Protein AF-0000000069067520 (afdb_homodimer)

pLDDT: mean 72.58, std 22.48, range [17.97, 94.62]

Sequence (258 aa):
MNKHIWCEISVLALIAFLATTSNGLCRKLEKLTELHISGYKAHIIHTNACIEVRKSIIEPNMLDLEVPGGERFRRTFTTDCCCEVTSKTLELVTLERFDNGPTKDVFYFRIDECGCILCSEVSISGSPNMNKHIWCEISVLALIAFLATTSNGLCRKLEKLTELHISGYKAHIIHTNACIEVRKSIIEPNMLDLEVPGGERFRRTFTTDCCCEVTSKTLELVTLERFDNGPTKDVFYFRIDECGCILCSEVSISGSPN

Organism: Magallana gigas (NCBI:txid29159)

Structure (mmCIF, N/CA/C/O backbone):
data_AF-0000000069067520-model_v1
#
loop_
_entity.id
_entity.type
_entity.pdbx_description
1 polymer 'Uncharacterized protein'
#
loop_
_atom_site.group_PDB
_atom_site.id
_atom_site.type_symbol
_atom_site.label_atom_id
_atom_site.label_alt_id
_atom_site.label_comp_id
_atom_site.label_asym_id
_atom_site.label_entity_id
_atom_site.label_seq_id
_atom_site.pdbx_PDB_ins_code
_atom_site.Cartn_x
_atom_site.Cartn_y
_atom_site.Cartn_z
_atom_site.occupancy
_atom_site.B_iso_or_equiv
_atom_site.auth_seq_id
_atom_site.auth_comp_id
_atom_site.auth_asym_id
_atom_site.auth_atom_id
_atom_site.pdbx_PDB_model_num
ATOM 1 N N . MET A 1 1 ? 21.766 -30.656 -31.781 1 32.84 1 MET A N 1
ATOM 2 C CA . MET A 1 1 ? 20.953 -29.438 -31.672 1 32.84 1 MET A CA 1
ATOM 3 C C . MET A 1 1 ? 19.844 -29.625 -30.641 1 32.84 1 MET A C 1
ATOM 5 O O . MET A 1 1 ? 18.922 -30.406 -30.859 1 32.84 1 MET A O 1
ATOM 9 N N . ASN A 1 2 ? 20.156 -29.562 -29.375 1 32.84 2 ASN A N 1
ATOM 10 C CA . ASN A 1 2 ? 19.25 -29.734 -28.234 1 32.84 2 ASN A CA 1
ATOM 11 C C . ASN A 1 2 ? 18.094 -28.75 -28.281 1 32.84 2 ASN A C 1
ATOM 13 O O . ASN A 1 2 ? 18.297 -27.531 -28.219 1 32.84 2 ASN A O 1
ATOM 17 N N . LYS A 1 3 ? 17 -29.062 -28.953 1 39.75 3 LYS A N 1
ATOM 18 C CA . LYS A 1 3 ? 15.789 -28.25 -28.984 1 39.75 3 LYS A CA 1
ATOM 19 C C . LYS A 1 3 ? 15.281 -27.969 -27.578 1 39.75 3 LYS A C 1
ATOM 21 O O . LYS A 1 3 ? 14.82 -28.891 -26.875 1 39.75 3 LYS A O 1
ATOM 26 N N . HIS A 1 4 ? 15.719 -26.984 -26.953 1 34 4 HIS A N 1
ATOM 27 C CA . HIS A 1 4 ? 15.062 -26.469 -25.75 1 34 4 HIS A CA 1
ATOM 28 C C . HIS A 1 4 ? 13.578 -26.234 -26 1 34 4 HIS A C 1
ATOM 30 O O . HIS A 1 4 ? 13.211 -25.359 -26.781 1 34 4 HIS A O 1
ATOM 36 N N . ILE A 1 5 ? 12.758 -27.234 -25.984 1 31.97 5 ILE A N 1
ATOM 37 C CA . ILE A 1 5 ? 11.312 -27.078 -26.062 1 31.97 5 ILE A CA 1
ATOM 38 C C . ILE A 1 5 ? 10.836 -26.172 -24.922 1 31.97 5 ILE A C 1
ATOM 40 O O . ILE A 1 5 ? 11.023 -26.484 -23.75 1 31.97 5 ILE A O 1
ATOM 44 N N . TRP A 1 6 ? 10.609 -24.906 -25.156 1 35.5 6 TRP A N 1
ATOM 45 C CA . TRP A 1 6 ? 9.984 -23.922 -24.281 1 35.5 6 TRP A CA 1
ATOM 46 C C . TRP A 1 6 ? 8.594 -24.391 -23.844 1 35.5 6 TRP A C 1
ATOM 48 O O . TRP A 1 6 ? 7.695 -24.547 -24.672 1 35.5 6 TRP A O 1
ATOM 58 N N . CYS A 1 7 ? 8.523 -25.312 -22.797 1 41.94 7 CYS A N 1
ATOM 59 C CA . CYS A 1 7 ? 7.254 -25.703 -22.188 1 41.94 7 CYS A CA 1
ATOM 60 C C . CYS A 1 7 ? 6.504 -24.484 -21.672 1 41.94 7 CYS A C 1
ATOM 62 O O . CYS A 1 7 ? 7.012 -23.75 -20.828 1 41.94 7 CYS A O 1
ATOM 64 N N . GLU A 1 8 ? 5.469 -24.078 -22.406 1 46.78 8 GLU A N 1
ATOM 65 C CA . GLU A 1 8 ? 4.582 -23 -21.984 1 46.78 8 GLU A CA 1
ATOM 66 C C . GLU A 1 8 ? 3.725 -23.438 -20.797 1 46.78 8 GLU A C 1
ATOM 68 O O . GLU A 1 8 ? 3.033 -24.453 -20.859 1 46.78 8 GLU A O 1
ATOM 73 N N . ILE A 1 9 ? 4.02 -23.156 -19.609 1 46.47 9 ILE A N 1
ATOM 74 C CA . ILE A 1 9 ? 3.229 -23.406 -18.422 1 46.47 9 ILE A CA 1
ATOM 75 C C . ILE A 1 9 ? 2.16 -22.328 -18.281 1 46.47 9 ILE A C 1
ATOM 77 O O . ILE A 1 9 ? 2.469 -21.125 -18.312 1 46.47 9 ILE A O 1
ATOM 81 N N . SER A 1 10 ? 0.875 -22.766 -18.484 1 47.62 10 SER A N 1
ATOM 82 C CA . SER A 1 10 ? -0.241 -21.859 -18.203 1 47.62 10 SER A CA 1
ATOM 83 C C . SER A 1 10 ? -0.853 -22.156 -16.828 1 47.62 10 SER A C 1
ATOM 85 O O . SER A 1 10 ? -1.011 -23.328 -16.453 1 47.62 10 SER A O 1
ATOM 87 N N . VAL A 1 11 ? -0.971 -21.297 -15.914 1 45.28 11 VAL A N 1
ATOM 88 C CA . VAL A 1 11 ? -1.55 -21.453 -14.578 1 45.28 11 VAL A CA 1
ATOM 89 C C . VAL A 1 11 ? -2.861 -20.672 -14.5 1 45.28 11 VAL A C 1
ATOM 91 O O . VAL A 1 11 ? -2.898 -19.484 -14.773 1 45.28 11 VAL A O 1
ATOM 94 N N . LEU A 1 12 ? -4.086 -21.469 -14.367 1 48.97 12 LEU A N 1
ATOM 95 C CA . LEU A 1 12 ? -5.375 -20.859 -14.062 1 48.97 12 LEU A CA 1
ATOM 96 C C . LEU A 1 12 ? -5.652 -20.906 -12.562 1 48.97 12 LEU A C 1
ATOM 98 O O . LEU A 1 12 ? -5.559 -21.953 -11.938 1 48.97 12 LEU A O 1
ATOM 102 N N . ALA A 1 13 ? -5.711 -19.797 -11.898 1 44.59 13 ALA A N 1
ATOM 103 C CA . ALA A 1 13 ? -5.941 -19.703 -10.461 1 44.59 13 ALA A CA 1
ATOM 104 C C . ALA A 1 13 ? -7.434 -19.625 -10.148 1 44.59 13 ALA A C 1
ATOM 106 O O . ALA A 1 13 ? -8.148 -18.797 -10.719 1 44.59 13 ALA A O 1
ATOM 107 N N . LEU A 1 14 ? -8.062 -20.688 -9.438 1 45.47 14 LEU A N 1
ATOM 108 C CA . LEU A 1 14 ? -9.367 -20.594 -8.812 1 45.47 14 LEU A CA 1
ATOM 109 C C . LEU A 1 14 ? -9.25 -20.094 -7.371 1 45.47 14 LEU A C 1
ATOM 111 O O . LEU A 1 14 ? -8.453 -20.625 -6.594 1 45.47 14 LEU A O 1
ATOM 115 N N . ILE A 1 15 ? -9.68 -18.969 -7.059 1 42.12 15 ILE A N 1
ATOM 116 C CA . ILE A 1 15 ? -9.586 -18.312 -5.766 1 42.12 15 ILE A CA 1
ATOM 117 C C . ILE A 1 15 ? -10.758 -18.75 -4.879 1 42.12 15 ILE A C 1
ATOM 119 O O . ILE A 1 15 ? -11.922 -18.547 -5.238 1 42.12 15 ILE A O 1
ATOM 123 N N . ALA A 1 16 ? -10.531 -19.734 -4.008 1 37.34 16 ALA A N 1
ATOM 124 C CA . ALA A 1 16 ? -11.469 -19.891 -2.898 1 37.34 16 ALA A CA 1
ATOM 125 C C . ALA A 1 16 ? -11.125 -18.938 -1.755 1 37.34 16 ALA A C 1
ATOM 127 O O . ALA A 1 16 ? -9.992 -18.922 -1.283 1 37.34 16 ALA A O 1
ATOM 128 N N . PHE A 1 17 ? -11.945 -17.953 -1.46 1 37.22 17 PHE A N 1
ATOM 129 C CA . PHE A 1 17 ? -11.805 -16.875 -0.484 1 37.22 1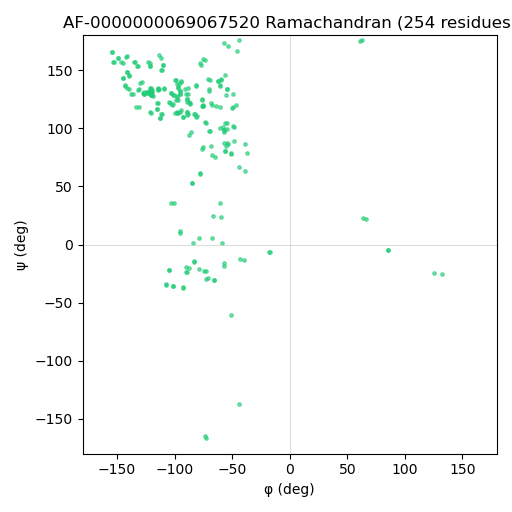7 PHE A CA 1
ATOM 130 C C . PHE A 1 17 ? -12.102 -17.391 0.923 1 37.22 17 PHE A C 1
ATOM 132 O O . PHE A 1 17 ? -13.266 -17.516 1.311 1 37.22 17 PHE A O 1
ATOM 139 N N . LEU A 1 18 ? -11.375 -18.375 1.548 1 35.28 18 LEU A N 1
ATOM 140 C CA . LEU A 1 18 ? -11.547 -18.391 2.996 1 35.28 18 LEU A CA 1
ATOM 141 C C . LEU A 1 18 ? -10.781 -17.25 3.652 1 35.28 18 LEU A C 1
ATOM 143 O O . LEU A 1 18 ? -9.547 -17.297 3.734 1 35.28 18 LEU A O 1
ATOM 147 N N . ALA A 1 19 ? -11.305 -16.219 3.693 1 36.81 19 ALA A N 1
ATOM 148 C CA . ALA A 1 19 ? -10.719 -15.008 4.258 1 36.81 19 ALA A CA 1
ATOM 149 C C . ALA A 1 19 ? -10.492 -15.156 5.762 1 36.81 19 ALA A C 1
ATOM 151 O O . ALA A 1 19 ? -11.453 -15.242 6.531 1 36.81 19 ALA A O 1
ATOM 152 N N . THR A 1 20 ? -9.453 -15.922 6.266 1 39.06 20 THR A N 1
ATOM 153 C CA . THR A 1 20 ? -9.102 -15.75 7.672 1 39.06 20 THR A CA 1
ATOM 154 C C . THR A 1 20 ? -8.773 -14.297 7.98 1 39.06 20 THR A C 1
ATOM 156 O O . THR A 1 20 ? -8.359 -13.547 7.09 1 39.06 20 THR A O 1
ATOM 159 N N . THR A 1 21 ? -9.133 -13.836 9.242 1 38.78 21 THR A N 1
ATOM 160 C CA . THR A 1 21 ? -9.25 -12.523 9.867 1 38.78 21 THR A CA 1
ATOM 161 C C . THR A 1 21 ? -7.875 -11.867 10.016 1 38.78 21 THR A C 1
ATOM 163 O O . THR A 1 21 ? -7.652 -11.078 10.93 1 38.78 21 THR A O 1
ATOM 166 N N . SER A 1 22 ? -6.703 -12.43 9.5 1 44.97 22 SER A N 1
ATOM 167 C CA . SER A 1 22 ? -5.582 -11.594 9.914 1 44.97 22 SER A CA 1
ATOM 168 C C . SER A 1 22 ? -5.883 -10.117 9.711 1 44.97 22 SER A C 1
ATOM 170 O O . SER A 1 22 ? -6.844 -9.758 9.023 1 44.97 22 SER A O 1
ATOM 172 N N . ASN A 1 23 ? -4.992 -9.195 10.344 1 52.56 23 ASN A N 1
ATOM 173 C CA . ASN A 1 23 ? -5.184 -7.758 10.234 1 52.56 23 ASN A CA 1
ATOM 174 C C . ASN A 1 23 ? -5.418 -7.336 8.781 1 52.56 23 ASN A C 1
ATOM 176 O O . ASN A 1 23 ? -4.891 -7.957 7.859 1 52.56 23 ASN A O 1
ATOM 180 N N . GLY A 1 24 ? -6.613 -7.137 8.555 1 63.66 24 GLY A N 1
ATOM 181 C CA . GLY A 1 24 ? -7.215 -6.762 7.285 1 63.66 24 GLY A CA 1
ATOM 182 C C . GLY A 1 24 ? -6.211 -6.23 6.281 1 63.66 24 GLY A C 1
ATOM 183 O O . GLY A 1 24 ? -6.508 -6.129 5.09 1 63.66 24 GLY A O 1
ATOM 184 N N . LEU A 1 25 ? -4.867 -6.078 6.863 1 82 25 LEU A N 1
ATOM 185 C CA . LEU A 1 25 ? -3.842 -5.5 6.004 1 82 25 LEU A CA 1
ATOM 186 C C . LEU A 1 25 ? -3.066 -6.59 5.27 1 82 25 LEU A C 1
ATOM 188 O O . LEU A 1 25 ? -2.725 -6.434 4.098 1 82 25 LEU A O 1
ATOM 192 N N . CYS A 1 26 ? -2.846 -7.719 5.984 1 89.56 26 CYS A N 1
ATOM 193 C CA . CYS A 1 26 ? -2.111 -8.852 5.441 1 89.56 26 CYS A CA 1
ATOM 194 C C . CYS A 1 26 ? -2.846 -10.164 5.723 1 89.56 26 CYS A C 1
ATOM 196 O O . CYS A 1 26 ? -3.039 -10.531 6.879 1 89.56 26 CYS A O 1
ATOM 198 N N . ARG A 1 27 ? -3.238 -10.844 4.664 1 92.12 27 ARG A N 1
ATOM 199 C CA . ARG A 1 27 ? -4.035 -12.055 4.848 1 92.12 27 ARG A CA 1
ATOM 200 C C . ARG A 1 27 ? -3.627 -13.133 3.855 1 92.12 27 ARG A C 1
ATOM 202 O O . ARG A 1 27 ? -3.225 -12.836 2.73 1 92.12 27 ARG A O 1
ATOM 209 N N . LYS A 1 28 ? -3.779 -14.328 4.34 1 93.75 28 LYS A N 1
ATOM 210 C CA . LYS A 1 28 ? -3.607 -15.469 3.439 1 93.75 28 LYS A CA 1
ATOM 211 C C . LYS A 1 28 ? -4.871 -15.719 2.619 1 93.75 28 LYS A C 1
ATOM 213 O O . LYS A 1 28 ? -5.98 -15.656 3.148 1 93.75 28 LYS A O 1
ATOM 218 N N . LEU A 1 29 ? -4.715 -15.969 1.459 1 92.75 29 LEU A N 1
ATOM 219 C CA . LEU A 1 29 ? -5.785 -16.344 0.539 1 92.75 29 LEU A CA 1
ATOM 220 C C . LEU A 1 29 ? -5.598 -17.766 0.034 1 92.75 29 LEU A C 1
ATOM 222 O O . LEU A 1 29 ? -4.551 -18.094 -0.529 1 92.75 29 LEU A O 1
ATOM 226 N N . GLU A 1 30 ? -6.598 -18.594 0.283 1 92.44 30 GLU A N 1
ATOM 227 C CA . GLU A 1 30 ? -6.574 -19.922 -0.33 1 92.44 30 GLU A CA 1
ATOM 228 C C . GLU A 1 30 ? -6.766 -19.828 -1.842 1 92.44 30 GLU A C 1
ATOM 230 O O . GLU A 1 30 ? -7.738 -19.234 -2.316 1 92.44 30 GLU A O 1
ATOM 235 N N . LYS A 1 31 ? -5.805 -20.344 -2.549 1 90.31 31 LYS A N 1
ATOM 236 C CA . LYS A 1 31 ? -5.832 -20.219 -4.004 1 90.31 31 LYS A CA 1
ATOM 237 C C . LYS A 1 31 ? -5.414 -21.531 -4.668 1 90.31 31 LYS A C 1
ATOM 239 O O . LYS A 1 31 ? -4.414 -22.141 -4.281 1 90.31 31 LYS A O 1
ATOM 244 N N . LEU A 1 32 ? -6.211 -21.953 -5.578 1 90.19 32 LEU A N 1
ATOM 245 C CA . LEU A 1 32 ? -5.879 -23.078 -6.457 1 90.19 32 LEU A CA 1
ATOM 246 C C . LEU A 1 32 ? -5.328 -22.562 -7.785 1 90.19 32 LEU A C 1
ATOM 248 O O . LEU A 1 32 ? -5.836 -21.594 -8.344 1 90.19 32 LEU A O 1
ATOM 252 N N . THR A 1 33 ? -4.297 -23.188 -8.195 1 86.06 33 THR A N 1
ATOM 253 C CA . THR A 1 33 ? -3.662 -22.828 -9.461 1 86.06 33 THR A CA 1
ATOM 254 C C . THR A 1 33 ? -3.57 -24.016 -10.391 1 86.06 33 THR A C 1
ATOM 256 O O . THR A 1 33 ? -3.209 -25.125 -9.969 1 86.06 33 THR A O 1
ATOM 259 N N . GLU A 1 34 ? -3.979 -23.766 -11.562 1 86.31 34 GLU A N 1
ATOM 260 C CA . GLU A 1 34 ? -3.828 -24.812 -12.555 1 86.31 34 GLU A CA 1
ATOM 261 C C . GLU A 1 34 ? -2.453 -24.766 -13.219 1 86.31 34 GLU A C 1
ATOM 263 O O . GLU A 1 34 ? -2.088 -23.75 -13.82 1 86.31 34 GLU A O 1
ATOM 268 N N . LEU A 1 35 ? -1.756 -25.812 -13.109 1 84.31 35 LEU A N 1
ATOM 269 C CA . LEU A 1 35 ? -0.425 -25.938 -13.695 1 84.31 35 LEU A CA 1
ATOM 270 C C . LEU A 1 35 ? -0.505 -26.484 -15.117 1 84.31 35 LEU A C 1
ATOM 272 O O . LEU A 1 35 ? -1.072 -27.562 -15.344 1 84.31 35 LEU A O 1
ATOM 276 N N . HIS A 1 36 ? 0.118 -25.688 -16.016 1 84.12 36 HIS A N 1
ATOM 277 C CA . HIS A 1 36 ? 0.183 -26.109 -17.406 1 84.12 36 HIS A CA 1
ATOM 278 C C . HIS A 1 36 ? 1.628 -26.219 -17.891 1 84.12 36 HIS A C 1
ATOM 280 O O . HIS A 1 36 ? 2.35 -25.219 -17.938 1 84.12 36 HIS A O 1
ATOM 286 N N . ILE A 1 37 ? 1.999 -27.375 -18.172 1 83.06 37 ILE A N 1
ATOM 287 C CA . ILE A 1 37 ? 3.307 -27.641 -18.766 1 83.06 37 ILE A CA 1
ATOM 288 C C . ILE A 1 37 ? 3.133 -28.328 -20.125 1 83.06 37 ILE A C 1
ATOM 290 O O . ILE A 1 37 ? 2.371 -29.281 -20.25 1 83.06 37 ILE A O 1
ATOM 294 N N . SER A 1 38 ? 3.852 -27.781 -21.031 1 86.25 38 SER A N 1
ATOM 295 C CA . SER A 1 38 ? 3.727 -28.312 -22.391 1 86.25 38 SER A CA 1
ATOM 296 C C . SER A 1 38 ? 3.975 -29.828 -22.406 1 86.25 38 SER A C 1
ATOM 298 O O . SER A 1 38 ? 4.945 -30.312 -21.812 1 86.25 38 SER A O 1
ATOM 300 N N . GLY A 1 39 ? 3.064 -30.641 -23.125 1 90.5 39 GLY A N 1
ATOM 301 C CA . GLY A 1 39 ? 3.193 -32.062 -23.266 1 90.5 39 GLY A CA 1
ATOM 302 C C . GLY A 1 39 ? 2.588 -32.844 -22.109 1 90.5 39 GLY A C 1
ATOM 303 O O . GLY A 1 39 ? 2.514 -34.062 -22.156 1 90.5 39 GLY A O 1
ATOM 304 N N . TYR A 1 40 ? 2.162 -32.031 -21.156 1 90.94 40 TYR A N 1
ATOM 305 C CA . TYR A 1 40 ? 1.629 -32.719 -19.969 1 90.94 40 TYR A CA 1
ATOM 306 C C . TYR A 1 40 ? 0.191 -32.281 -19.703 1 90.94 40 TYR A C 1
ATOM 308 O O . TYR A 1 40 ? -0.231 -31.203 -20.141 1 90.94 40 TYR A O 1
ATOM 316 N N . LYS A 1 41 ? -0.568 -33.188 -18.953 1 91.69 41 LYS A N 1
ATOM 317 C CA . LYS A 1 41 ? -1.934 -32.875 -18.547 1 91.69 41 LYS A CA 1
ATOM 318 C C . LYS A 1 41 ? -1.949 -31.781 -17.469 1 91.69 41 LYS A C 1
ATOM 320 O O . LYS A 1 41 ? -1.072 -31.75 -16.609 1 91.69 41 LYS A O 1
ATOM 325 N N . ALA A 1 42 ? -2.934 -30.953 -17.594 1 89 42 ALA A N 1
ATOM 326 C CA . ALA A 1 42 ? -3.092 -29.906 -16.594 1 89 42 ALA A CA 1
ATOM 327 C C . ALA A 1 42 ? -3.355 -30.5 -15.211 1 89 42 ALA A C 1
ATOM 329 O O . ALA A 1 42 ? -4.023 -31.531 -15.086 1 89 42 ALA A O 1
ATOM 330 N N . HIS A 1 43 ? -2.76 -29.875 -14.227 1 90.12 43 HIS A N 1
ATOM 331 C CA . HIS A 1 43 ? -2.922 -30.312 -12.844 1 90.12 43 HIS A CA 1
ATOM 332 C C . HIS A 1 43 ? -3.256 -29.141 -11.922 1 90.12 43 HIS A C 1
ATOM 334 O O . HIS A 1 43 ? -2.621 -28.094 -12 1 90.12 43 HIS A O 1
ATOM 340 N N . ILE A 1 44 ? -4.285 -29.328 -11.055 1 90.38 44 ILE A N 1
ATOM 341 C CA . ILE A 1 44 ? -4.664 -28.297 -10.094 1 90.38 44 ILE A CA 1
ATOM 342 C C . ILE A 1 44 ? -3.838 -28.453 -8.82 1 90.38 44 ILE A C 1
ATOM 344 O O . ILE A 1 44 ? -3.793 -29.531 -8.227 1 90.38 44 ILE A O 1
ATOM 348 N N . ILE A 1 45 ? -3.162 -27.375 -8.516 1 88.94 45 ILE A N 1
ATOM 349 C CA . ILE A 1 45 ? -2.359 -27.391 -7.293 1 88.94 45 ILE A CA 1
ATOM 350 C C . ILE A 1 45 ? -2.811 -26.266 -6.367 1 88.94 45 ILE A C 1
ATOM 352 O O . ILE A 1 45 ? -3.338 -25.25 -6.824 1 88.94 45 ILE A O 1
ATOM 356 N N . HIS A 1 46 ? -2.568 -26.5 -5.039 1 91.94 46 HIS A N 1
ATOM 357 C CA . HIS A 1 46 ? -2.816 -25.5 -4.016 1 91.94 46 HIS A CA 1
ATOM 358 C C . HIS A 1 46 ? -1.562 -24.672 -3.729 1 91.94 46 HIS A C 1
ATOM 360 O O . HIS A 1 46 ? -0.618 -25.172 -3.113 1 91.94 46 HIS A O 1
ATOM 366 N N . THR A 1 47 ? -1.55 -23.406 -4.125 1 91.94 47 THR A N 1
ATOM 367 C CA . THR A 1 47 ? -0.368 -22.578 -3.928 1 91.94 47 THR A CA 1
ATOM 368 C C . THR A 1 47 ? -0.605 -21.562 -2.818 1 91.94 47 THR A C 1
ATOM 370 O O . THR A 1 47 ? 0.306 -21.25 -2.049 1 91.94 47 THR A O 1
ATOM 373 N N . ASN A 1 48 ? -1.877 -21.062 -2.734 1 93.5 48 ASN A N 1
ATOM 374 C CA . ASN A 1 48 ? -2.279 -19.953 -1.869 1 93.5 48 ASN A CA 1
ATOM 375 C C . ASN A 1 48 ? -1.559 -18.656 -2.238 1 93.5 48 ASN A C 1
ATOM 377 O O . ASN A 1 48 ? -0.838 -18.609 -3.238 1 93.5 48 ASN A O 1
ATOM 381 N N . ALA A 1 49 ? -1.908 -17.625 -1.587 1 94.12 49 ALA A N 1
ATOM 382 C CA . ALA A 1 49 ? -1.327 -16.297 -1.793 1 94.12 49 ALA A CA 1
ATOM 383 C C . ALA A 1 49 ? -1.434 -15.445 -0.529 1 94.12 49 ALA A C 1
ATOM 385 O O . ALA A 1 49 ? -2.217 -15.758 0.371 1 94.12 49 ALA A O 1
ATOM 386 N N . CYS A 1 50 ? -0.563 -14.469 -0.459 1 92.75 50 CYS A N 1
ATOM 387 C CA . CYS A 1 50 ? -0.713 -13.414 0.539 1 92.75 50 CYS A CA 1
ATOM 388 C C . CYS A 1 50 ? -1.26 -12.141 -0.092 1 92.75 50 CYS A C 1
ATOM 390 O O . CYS A 1 50 ? -0.751 -11.68 -1.117 1 92.75 50 CYS A O 1
ATOM 392 N N . ILE A 1 51 ? -2.238 -11.664 0.543 1 92 51 ILE A N 1
ATOM 393 C CA . ILE A 1 51 ? -2.797 -10.391 0.094 1 92 51 ILE A CA 1
ATOM 394 C C . ILE A 1 51 ? -2.467 -9.297 1.105 1 92 51 ILE A C 1
ATOM 396 O O . ILE A 1 51 ? -2.59 -9.5 2.314 1 92 51 ILE A O 1
ATOM 400 N N . GLU A 1 52 ? -2.047 -8.195 0.558 1 88.62 52 GLU A N 1
ATOM 401 C CA . GLU A 1 52 ? -1.741 -7.02 1.363 1 88.62 52 GLU A CA 1
ATOM 402 C C . GLU A 1 52 ? -2.607 -5.832 0.956 1 88.62 52 GLU A C 1
ATOM 404 O O . GLU A 1 52 ? -2.783 -5.562 -0.235 1 88.62 52 GLU A O 1
ATOM 409 N N . VAL A 1 53 ? -3.18 -5.293 1.927 1 86.12 53 VAL A N 1
ATOM 410 C CA . VAL A 1 53 ? -3.805 -3.986 1.737 1 86.12 53 VAL A CA 1
ATOM 411 C C . VAL A 1 53 ? -3.094 -2.943 2.596 1 86.12 53 VAL A C 1
ATOM 413 O O . VAL A 1 53 ? -3.078 -3.047 3.824 1 86.12 53 VAL A O 1
ATOM 416 N N . ARG A 1 54 ? -2.506 -1.997 1.908 1 84.62 54 ARG A N 1
ATOM 417 C CA . ARG A 1 54 ? -1.813 -0.927 2.617 1 84.62 54 ARG A CA 1
ATOM 418 C C . ARG A 1 54 ? -2.506 0.414 2.396 1 84.62 54 ARG A C 1
ATOM 420 O O . ARG A 1 54 ? -2.902 0.736 1.274 1 84.62 54 ARG A O 1
ATOM 427 N N . LYS A 1 55 ? -2.607 0.953 3.529 1 85.5 55 LYS A N 1
ATOM 428 C CA . LYS A 1 55 ? -3.213 2.281 3.486 1 85.5 55 LYS A CA 1
ATOM 429 C C . LYS A 1 55 ? -2.211 3.355 3.9 1 85.5 55 LYS A C 1
ATOM 431 O O . LYS A 1 55 ? -1.428 3.154 4.832 1 85.5 55 LYS A O 1
ATOM 436 N N . SER A 1 56 ? -2.217 4.34 3.143 1 86.5 56 SER A N 1
ATOM 437 C CA . SER A 1 56 ? -1.399 5.488 3.518 1 86.5 56 SER A CA 1
ATOM 438 C C . SER A 1 56 ? -2.174 6.793 3.354 1 86.5 56 SER A C 1
ATOM 440 O O . SER A 1 56 ? -3.178 6.84 2.641 1 86.5 56 SER A O 1
ATOM 442 N N . ILE A 1 57 ? -1.694 7.754 4.105 1 90.12 57 ILE A N 1
ATOM 443 C CA . ILE A 1 57 ? -2.287 9.086 4.059 1 90.12 57 ILE A CA 1
ATOM 444 C C . ILE A 1 57 ? -1.201 10.125 3.783 1 90.12 57 ILE A C 1
ATOM 446 O O . ILE A 1 57 ? -0.115 10.062 4.367 1 90.12 57 ILE A O 1
ATOM 450 N N . ILE A 1 58 ? -1.404 10.953 2.863 1 90.31 58 ILE A N 1
ATOM 451 C CA . ILE A 1 58 ? -0.536 12.086 2.568 1 90.31 58 ILE A CA 1
ATOM 452 C C . ILE A 1 58 ? -1.179 13.375 3.076 1 90.31 58 ILE A C 1
ATOM 454 O O . ILE A 1 58 ? -2.305 13.711 2.697 1 90.31 58 ILE A O 1
ATOM 458 N N . GLU A 1 59 ? -0.475 14.008 3.91 1 89.69 59 GLU A N 1
ATOM 459 C CA . GLU A 1 59 ? -0.97 15.242 4.523 1 89.69 59 GLU A CA 1
ATOM 460 C C . GLU A 1 59 ? 0.077 16.344 4.457 1 89.69 59 GLU A C 1
ATOM 462 O O . GLU A 1 59 ? 1.274 16.078 4.355 1 89.69 59 G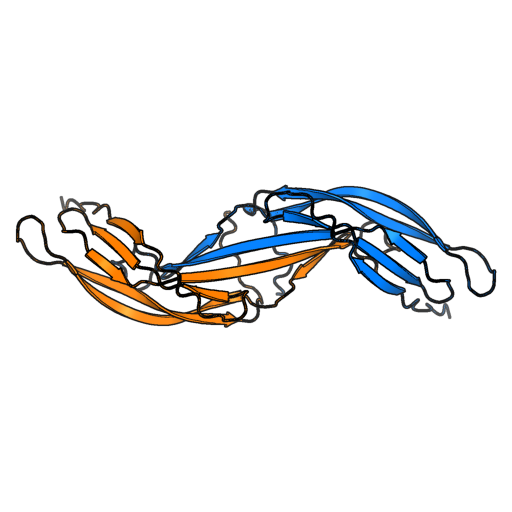LU A O 1
ATOM 467 N N . PRO A 1 60 ? -0.412 17.656 4.461 1 86.94 60 PRO A N 1
ATOM 468 C CA . PRO A 1 60 ? 0.569 18.734 4.582 1 86.94 60 PRO A CA 1
ATOM 469 C C . PRO A 1 60 ? 1.362 18.656 5.887 1 86.94 60 PRO A C 1
ATOM 471 O O . PRO A 1 60 ? 0.811 18.312 6.93 1 86.94 60 PRO A O 1
ATOM 474 N N . ASN A 1 61 ? 2.658 18.891 5.762 1 80 61 ASN A N 1
ATOM 475 C CA . ASN A 1 61 ? 3.482 19.016 6.961 1 80 61 ASN A CA 1
ATOM 476 C C . ASN A 1 61 ? 3.227 20.344 7.676 1 80 61 ASN A C 1
ATOM 478 O O . ASN A 1 61 ? 3.574 21.406 7.168 1 80 61 ASN A O 1
ATOM 482 N N . MET A 1 62 ? 2.547 20.266 8.75 1 71.81 62 MET A N 1
ATOM 483 C CA . MET A 1 62 ? 2.164 21.484 9.461 1 71.81 62 MET A CA 1
ATOM 484 C C . MET A 1 62 ? 3.301 21.953 10.359 1 71.81 62 MET A C 1
ATOM 486 O O . MET A 1 62 ? 3.258 23.078 10.875 1 71.81 62 MET A O 1
ATOM 490 N N . LEU A 1 63 ? 4.258 21.141 10.617 1 60.59 63 LEU A N 1
ATOM 491 C CA . LEU A 1 63 ? 5.324 21.531 11.531 1 60.59 63 LEU A CA 1
ATOM 492 C C . LEU A 1 63 ? 6.215 22.594 10.906 1 60.59 63 LEU A C 1
ATOM 494 O O . LEU A 1 63 ? 6.875 23.359 11.617 1 60.59 63 LEU A O 1
ATOM 498 N N . ASP A 1 64 ? 6.309 22.578 9.547 1 54.31 64 ASP A N 1
ATOM 499 C CA . ASP A 1 64 ? 7.285 23.484 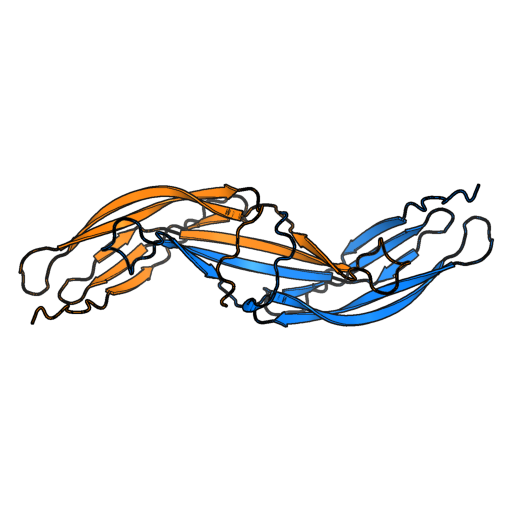8.969 1 54.31 64 ASP A CA 1
ATOM 500 C C . ASP A 1 64 ? 6.602 24.719 8.367 1 54.31 64 ASP A C 1
ATOM 502 O O . ASP A 1 64 ? 6.949 25.156 7.266 1 54.31 64 ASP A O 1
ATOM 506 N N . LEU A 1 65 ? 5.625 25.141 8.953 1 57.72 65 LEU A N 1
ATOM 507 C CA . LEU A 1 65 ? 4.824 26.234 8.43 1 57.72 65 LEU A CA 1
ATOM 508 C C . LEU A 1 65 ? 5.684 27.484 8.211 1 57.72 65 LEU A C 1
ATOM 510 O O . LEU A 1 65 ? 5.289 28.391 7.484 1 57.72 65 LEU A O 1
ATOM 514 N N . GLU A 1 66 ? 6.867 27.406 8.852 1 53 66 GLU A N 1
ATOM 515 C CA . GLU A 1 66 ? 7.688 28.609 8.734 1 53 66 GLU A CA 1
ATOM 516 C C . GLU A 1 66 ? 8.609 28.547 7.523 1 53 66 GLU A C 1
ATOM 518 O O . GLU A 1 66 ? 9.195 29.547 7.117 1 53 66 GLU A O 1
ATOM 523 N N . VAL A 1 67 ? 8.883 27.391 7.098 1 48.28 67 VAL A N 1
ATOM 524 C CA . VAL A 1 67 ? 9.93 27.344 6.074 1 48.28 67 VAL A CA 1
ATOM 525 C C . VAL A 1 67 ? 9.289 27.219 4.691 1 48.28 67 VAL A C 1
ATOM 527 O O . VAL A 1 67 ? 8.555 26.266 4.426 1 48.28 67 VAL A O 1
ATOM 530 N N . PRO A 1 68 ? 9.5 28.281 4 1 47.16 68 PRO A N 1
ATOM 531 C CA . PRO A 1 68 ? 9.234 28.172 2.564 1 47.16 68 PRO A CA 1
ATOM 532 C C . PRO A 1 68 ? 10.047 27.062 1.897 1 47.16 68 PRO A C 1
ATOM 534 O O . PRO A 1 68 ? 11.273 27.047 2 1 47.16 68 PRO A O 1
ATOM 537 N N . GLY A 1 69 ? 9.531 25.859 1.693 1 50.19 69 GLY A N 1
ATOM 538 C CA . GLY A 1 69 ? 10.289 24.906 0.892 1 50.19 69 GLY A CA 1
ATOM 539 C C . GLY A 1 69 ? 10.383 23.531 1.526 1 50.19 69 GLY A C 1
ATOM 540 O O . GLY A 1 69 ? 10.922 22.609 0.924 1 50.19 69 GLY A O 1
ATOM 541 N N . GLY A 1 70 ? 10.273 23.438 2.795 1 52.06 70 GLY A N 1
ATOM 542 C CA . GLY A 1 70 ? 10.453 22.125 3.395 1 52.06 70 GLY A CA 1
ATOM 543 C C . GLY A 1 70 ? 9.508 21.078 2.834 1 52.06 70 GLY A C 1
ATOM 544 O O . GLY A 1 70 ? 8.742 21.359 1.91 1 52.06 70 GLY A O 1
ATOM 545 N N . GLU A 1 71 ? 9.828 19.781 3.348 1 59.03 71 GLU A N 1
ATOM 546 C CA . GLU A 1 71 ? 8.867 18.766 2.92 1 59.03 71 GLU A CA 1
ATOM 547 C C . GLU A 1 71 ? 7.434 19.234 3.174 1 59.03 71 GLU A C 1
ATOM 549 O O . GLU A 1 71 ? 7.074 19.578 4.305 1 59.03 71 GLU A O 1
ATOM 554 N N . ARG A 1 72 ? 6.637 19.375 2.158 1 76.31 72 ARG A N 1
ATOM 555 C CA . ARG A 1 72 ? 5.32 20.016 2.215 1 76.31 72 ARG A CA 1
ATOM 556 C C . ARG A 1 72 ? 4.234 18.984 2.525 1 76.31 72 ARG A C 1
ATOM 558 O O . ARG A 1 72 ? 3.26 19.297 3.211 1 76.31 72 ARG A O 1
ATOM 565 N N . PHE A 1 73 ? 4.695 17.828 2.244 1 86.69 73 PHE A N 1
ATOM 566 C CA . PHE A 1 73 ? 3.715 16.781 2.521 1 86.69 73 PHE A CA 1
ATOM 567 C C . PHE A 1 73 ? 4.379 15.562 3.154 1 86.69 73 PHE A C 1
ATOM 569 O O . PHE A 1 73 ? 5.551 15.289 2.9 1 86.69 73 PHE A O 1
ATOM 576 N N . ARG A 1 74 ? 3.67 15.023 3.963 1 84.44 74 ARG A N 1
ATOM 577 C CA . ARG A 1 74 ? 4.137 13.812 4.629 1 84.44 74 ARG A CA 1
ATOM 578 C C . ARG A 1 74 ? 3.199 12.641 4.363 1 84.44 74 ARG A C 1
ATOM 580 O O . ARG A 1 74 ? 1.977 12.789 4.441 1 84.44 74 ARG A O 1
ATOM 587 N N . ARG A 1 75 ? 3.799 11.531 4.055 1 86.19 75 ARG A N 1
ATOM 588 C CA . ARG A 1 75 ? 3.061 10.281 3.939 1 86.19 75 ARG A CA 1
ATOM 589 C C . ARG A 1 75 ? 3.178 9.453 5.215 1 86.19 75 ARG A C 1
ATOM 591 O O . ARG A 1 75 ? 4.277 9.25 5.727 1 86.19 75 ARG A O 1
ATOM 598 N N . THR A 1 76 ? 2.084 9.117 5.688 1 85.25 76 THR A N 1
ATOM 599 C CA . THR A 1 76 ? 2.049 8.227 6.844 1 85.25 76 THR A CA 1
ATOM 600 C C . THR A 1 76 ? 1.302 6.941 6.512 1 85.25 76 THR A C 1
ATOM 602 O O . THR A 1 76 ? 0.217 6.98 5.926 1 85.25 76 THR A O 1
ATOM 605 N N . PHE A 1 77 ? 1.891 5.879 6.844 1 81.44 77 PHE A N 1
ATOM 606 C CA . PHE A 1 77 ? 1.233 4.59 6.672 1 81.44 77 PHE A CA 1
ATOM 607 C C . PHE A 1 77 ? 0.453 4.207 7.922 1 81.44 77 PHE A C 1
ATOM 609 O O . PHE A 1 77 ? 0.92 4.426 9.039 1 81.44 77 PHE A O 1
ATOM 616 N N . THR A 1 78 ? -0.75 3.76 7.699 1 76.25 78 THR A N 1
ATOM 617 C CA . THR A 1 78 ? -1.637 3.475 8.82 1 76.25 78 THR A CA 1
ATOM 618 C C . THR A 1 78 ? -1.191 2.213 9.555 1 76.25 78 THR A C 1
ATOM 620 O O . THR A 1 78 ? -1.605 1.972 10.695 1 76.25 78 THR A O 1
ATOM 623 N N . THR A 1 79 ? -0.534 1.457 8.945 1 70.31 79 THR A N 1
ATOM 624 C CA . THR A 1 79 ? -0.006 0.258 9.586 1 70.31 79 THR A CA 1
ATOM 625 C C . THR A 1 79 ? 1.414 -0.03 9.109 1 70.31 79 THR A C 1
ATOM 627 O O . THR A 1 79 ? 1.747 0.221 7.945 1 70.31 79 THR A O 1
ATOM 630 N N . ASP A 1 80 ? 2.277 -0.345 10.094 1 73.19 80 ASP A N 1
ATOM 631 C CA . ASP A 1 80 ? 3.627 -0.781 9.758 1 73.19 80 ASP A CA 1
ATOM 632 C C . ASP A 1 80 ? 3.664 -2.279 9.461 1 73.19 80 ASP A C 1
ATOM 634 O O . ASP A 1 80 ? 4.137 -3.066 10.289 1 73.19 80 ASP A O 1
ATOM 638 N N . CYS A 1 81 ? 2.822 -2.639 8.578 1 78.62 81 CYS A N 1
ATOM 639 C CA . CYS A 1 81 ? 2.801 -4.035 8.164 1 78.62 81 CYS A CA 1
ATOM 640 C C . CYS A 1 81 ? 3.25 -4.18 6.715 1 78.62 81 CYS A C 1
ATOM 642 O O . CYS A 1 81 ? 2.566 -3.719 5.801 1 78.62 81 CYS A O 1
ATOM 644 N N . CYS A 1 82 ? 4.43 -4.734 6.602 1 80.62 82 CYS A N 1
ATOM 645 C CA . CYS A 1 82 ? 4.812 -5.25 5.289 1 80.62 82 CYS A CA 1
ATOM 646 C C . CYS A 1 82 ? 4.578 -6.754 5.207 1 80.62 82 CYS A C 1
ATOM 648 O O . CYS A 1 82 ? 5.219 -7.527 5.922 1 80.62 82 CYS A O 1
ATOM 650 N N . CYS A 1 83 ? 3.629 -7.02 4.359 1 89.38 83 CYS A N 1
ATOM 651 C CA . CYS A 1 83 ? 3.172 -8.398 4.273 1 89.38 83 CYS A CA 1
ATOM 652 C C . CYS A 1 83 ? 4.238 -9.289 3.637 1 89.38 83 CYS A C 1
ATOM 654 O O . CYS A 1 83 ? 4.848 -8.914 2.635 1 89.38 83 CYS A O 1
ATOM 656 N N . GLU A 1 84 ? 4.5 -10.406 4.246 1 87.94 84 GLU A N 1
ATOM 657 C CA . GLU A 1 84 ? 5.453 -11.367 3.701 1 87.94 84 GLU A CA 1
ATOM 658 C C . GLU A 1 84 ? 4.973 -12.797 3.924 1 87.94 84 GLU A C 1
ATOM 660 O O . GLU A 1 84 ? 4.059 -13.039 4.715 1 87.94 84 GLU A O 1
ATOM 665 N N . VAL A 1 85 ? 5.559 -13.711 3.152 1 90.38 85 VAL A N 1
ATOM 666 C CA . VAL A 1 85 ? 5.355 -15.133 3.389 1 90.38 85 VAL A CA 1
ATOM 667 C C . VAL A 1 85 ? 6.164 -15.578 4.605 1 90.38 85 VAL A C 1
ATOM 669 O O . VAL A 1 85 ? 7.395 -15.5 4.602 1 90.38 85 VAL A O 1
ATOM 672 N N . THR A 1 86 ? 5.469 -16.094 5.645 1 90.94 86 THR A N 1
ATOM 673 C CA . THR A 1 86 ? 6.18 -16.453 6.867 1 90.94 86 THR A CA 1
ATOM 674 C C . THR A 1 86 ? 6.336 -17.969 6.984 1 90.94 86 THR A C 1
ATOM 676 O O . THR A 1 86 ? 7.156 -18.453 7.766 1 90.94 86 THR A O 1
ATOM 679 N N . SER A 1 87 ? 5.496 -18.703 6.312 1 92.69 87 SER A N 1
ATOM 680 C CA . SER A 1 87 ? 5.578 -20.156 6.281 1 92.69 87 SER A CA 1
ATOM 681 C C . SER A 1 87 ? 5.207 -20.703 4.906 1 92.69 87 SER A C 1
ATOM 683 O O . SER A 1 87 ? 4.277 -20.219 4.27 1 92.69 87 SER A O 1
ATOM 685 N N . LYS A 1 88 ? 6.012 -21.656 4.535 1 91.81 88 LYS A N 1
ATOM 686 C CA . LYS A 1 88 ? 5.793 -22.281 3.238 1 91.81 88 LYS A CA 1
ATOM 687 C C . LYS A 1 88 ? 6.164 -23.766 3.283 1 91.81 88 LYS A C 1
ATOM 689 O O . LYS A 1 88 ? 6.934 -24.188 4.145 1 91.81 88 LYS A O 1
ATOM 694 N N . THR A 1 89 ? 5.574 -24.484 2.361 1 91.12 89 THR A N 1
ATOM 695 C CA . THR A 1 89 ? 5.887 -25.906 2.215 1 91.12 89 THR A CA 1
ATOM 696 C C . THR A 1 89 ? 6.27 -26.234 0.773 1 91.12 89 THR A C 1
ATOM 698 O O . THR A 1 89 ? 5.633 -25.75 -0.167 1 91.12 89 THR A O 1
ATOM 701 N N . LEU A 1 90 ? 7.406 -26.938 0.66 1 88.94 90 LEU A N 1
ATOM 702 C CA . LEU A 1 90 ? 7.77 -27.453 -0.656 1 88.94 90 LEU A CA 1
ATOM 703 C C . LEU A 1 90 ? 6.926 -28.672 -1.018 1 88.94 90 LEU A C 1
ATOM 705 O O . LEU A 1 90 ? 6.977 -29.688 -0.331 1 88.94 90 LEU A O 1
ATOM 709 N N . GLU A 1 91 ? 6.203 -28.531 -2.096 1 88.19 91 GLU A N 1
ATOM 710 C CA . GLU A 1 91 ? 5.32 -29.609 -2.549 1 88.19 91 GLU A CA 1
ATOM 711 C C . GLU A 1 91 ? 5.848 -30.25 -3.83 1 88.19 91 GLU A C 1
ATOM 713 O O . GLU A 1 91 ? 6.594 -29.625 -4.582 1 88.19 91 GLU A O 1
ATOM 718 N N . LEU A 1 92 ? 5.457 -31.453 -3.982 1 88.5 92 LEU A N 1
ATOM 719 C CA . LEU A 1 92 ? 5.785 -32.219 -5.184 1 88.5 92 LEU A CA 1
ATOM 720 C C . LEU A 1 92 ? 4.516 -32.688 -5.883 1 88.5 92 LEU A C 1
ATOM 722 O O . LEU A 1 92 ? 3.588 -33.188 -5.23 1 88.5 92 LEU A O 1
ATOM 726 N N . VAL A 1 93 ? 4.508 -32.438 -7.188 1 89.06 93 VAL A N 1
ATOM 727 C CA . VAL A 1 93 ? 3.418 -33 -7.984 1 89.06 93 VAL A CA 1
ATOM 728 C C . VAL A 1 93 ? 3.986 -33.75 -9.18 1 89.06 93 VAL A C 1
ATOM 730 O O . VAL A 1 93 ? 4.957 -33.312 -9.797 1 89.06 93 VAL A O 1
ATOM 733 N N . THR A 1 94 ? 3.381 -34.844 -9.453 1 91.12 94 THR A N 1
ATOM 734 C CA . THR A 1 94 ? 3.762 -35.656 -10.617 1 91.12 94 THR A CA 1
ATOM 735 C C . THR A 1 94 ? 2.779 -35.438 -11.766 1 91.12 94 THR A C 1
ATOM 737 O O . THR A 1 94 ? 1.577 -35.656 -11.609 1 91.12 94 THR A O 1
ATOM 740 N N . LEU A 1 95 ? 3.309 -35 -12.82 1 91.12 95 LEU A N 1
ATOM 741 C CA . LEU A 1 95 ? 2.479 -34.688 -13.977 1 91.12 95 LEU A CA 1
ATOM 742 C C . LEU A 1 95 ? 2.482 -35.844 -14.977 1 91.12 95 LEU A C 1
ATOM 744 O O . LEU A 1 95 ? 3.533 -36.438 -15.25 1 91.12 95 LEU A O 1
ATOM 748 N N . GLU A 1 96 ? 1.29 -36.094 -15.477 1 94.06 96 GLU A N 1
ATOM 749 C CA . GLU A 1 96 ? 1.148 -37.125 -16.5 1 94.06 96 GLU A CA 1
ATOM 750 C C . GLU A 1 96 ? 1.216 -36.5 -17.906 1 94.06 96 GLU A C 1
ATOM 752 O O . GLU A 1 96 ? 0.653 -35.438 -18.141 1 94.06 96 GLU A O 1
ATOM 757 N N . ARG A 1 97 ? 1.863 -37.188 -18.734 1 94.62 97 ARG A N 1
ATOM 758 C CA . ARG A 1 97 ? 1.91 -36.781 -20.141 1 94.62 97 ARG A CA 1
ATOM 759 C C . ARG A 1 97 ? 0.616 -37.125 -20.859 1 94.62 97 ARG A C 1
ATOM 761 O O . ARG A 1 97 ? -0.075 -38.062 -20.484 1 94.62 97 ARG A O 1
ATOM 768 N N . PHE A 1 98 ? 0.317 -36.375 -21.922 1 93.5 98 PHE A N 1
ATOM 769 C CA . PHE A 1 98 ? -0.847 -36.688 -22.75 1 93.5 98 PHE A CA 1
ATOM 770 C C . PHE A 1 98 ? -0.689 -38 -23.453 1 93.5 98 PHE A C 1
ATOM 772 O O . PHE A 1 98 ? -1.671 -38.719 -23.672 1 93.5 98 PHE A O 1
ATOM 779 N N . ASP A 1 99 ? 0.656 -38.344 -23.766 1 93.19 99 ASP A N 1
ATOM 780 C CA . ASP A 1 99 ? 0.917 -39.531 -24.578 1 93.19 99 ASP A CA 1
ATOM 781 C C . ASP A 1 99 ? 1.229 -40.75 -23.688 1 93.19 99 ASP A C 1
ATOM 783 O O . ASP A 1 99 ? 1.738 -41.75 -24.156 1 93.19 99 ASP A O 1
ATOM 787 N N . ASN A 1 100 ? 1.059 -40.688 -22.5 1 91.75 100 ASN A N 1
ATOM 788 C CA . ASN A 1 100 ? 1.3 -41.75 -21.516 1 91.75 100 ASN A CA 1
ATOM 789 C C . ASN A 1 100 ? 2.783 -42.094 -21.406 1 91.75 100 ASN A C 1
ATOM 791 O O . ASN A 1 100 ? 3.141 -43.25 -21.125 1 91.75 100 ASN A O 1
ATOM 795 N N . GLY A 1 101 ? 3.598 -41.062 -21.859 1 93.06 101 GLY A N 1
ATOM 796 C CA . GLY A 1 101 ? 5.031 -41.219 -21.656 1 93.06 101 GLY A CA 1
ATOM 797 C C . GLY A 1 101 ? 5.453 -41.031 -20.203 1 93.06 101 GLY A C 1
ATOM 798 O O . GLY A 1 101 ? 4.645 -41.188 -19.297 1 93.06 101 GLY A O 1
ATOM 799 N N . PRO A 1 102 ? 6.758 -40.844 -20 1 93.69 102 PRO A N 1
ATOM 800 C CA . PRO A 1 102 ? 7.258 -40.688 -18.641 1 93.69 102 PRO A CA 1
ATOM 801 C C . PRO A 1 102 ? 6.652 -39.5 -17.922 1 93.69 102 PRO A C 1
ATOM 803 O O . PRO A 1 102 ? 6.414 -38.469 -18.547 1 93.69 102 PRO A O 1
ATOM 806 N N . THR A 1 103 ? 6.398 -39.719 -16.625 1 93.12 103 THR A N 1
ATOM 807 C CA . THR A 1 103 ? 5.879 -38.625 -15.789 1 93.12 103 THR A CA 1
ATOM 808 C C . THR A 1 103 ? 6.973 -37.625 -15.484 1 93.12 103 THR A C 1
ATOM 810 O O . THR A 1 103 ? 8.156 -37.875 -15.711 1 93.12 103 THR A O 1
ATOM 813 N N . LYS A 1 104 ? 6.559 -36.406 -15.125 1 88.88 104 LYS A N 1
ATOM 814 C CA . LYS A 1 104 ? 7.465 -35.344 -14.703 1 88.88 104 LYS A CA 1
ATOM 815 C C . LYS A 1 104 ? 7.133 -34.875 -13.289 1 88.88 104 LYS A C 1
ATOM 817 O O . LYS A 1 104 ? 5.973 -34.594 -12.977 1 88.88 104 LYS A O 1
ATOM 822 N N . ASP A 1 105 ? 8.188 -34.875 -12.516 1 85.62 105 ASP A N 1
ATOM 823 C CA . ASP A 1 105 ? 8.039 -34.312 -11.164 1 85.62 105 ASP A CA 1
ATOM 824 C C . ASP A 1 105 ? 8.312 -32.812 -11.156 1 85.62 105 ASP A C 1
ATOM 826 O O . ASP A 1 105 ? 9.312 -32.375 -11.703 1 85.62 105 ASP A O 1
ATOM 830 N N . VAL A 1 106 ? 7.367 -32.125 -10.562 1 84.56 106 VAL A N 1
ATOM 831 C CA . VAL A 1 106 ? 7.504 -30.672 -10.453 1 84.56 106 VAL A CA 1
ATOM 832 C C . VAL A 1 106 ? 7.406 -30.25 -8.984 1 84.56 106 VAL A C 1
ATOM 834 O O . VAL A 1 106 ? 6.488 -30.672 -8.273 1 84.56 106 VAL A O 1
ATOM 837 N N . PHE A 1 107 ? 8.375 -29.422 -8.602 1 84.44 107 PHE A N 1
ATOM 838 C CA . PHE A 1 107 ? 8.359 -28.875 -7.25 1 84.44 107 PHE A CA 1
ATOM 839 C C . PHE A 1 107 ? 7.797 -27.453 -7.254 1 84.44 107 PHE A C 1
ATOM 841 O O . PHE A 1 107 ? 8.078 -26.672 -8.164 1 84.44 107 PHE A O 1
ATOM 848 N N . TYR A 1 108 ? 7.02 -27.188 -6.203 1 84.62 108 TYR A N 1
ATOM 849 C CA . TYR A 1 108 ? 6.543 -25.812 -6.012 1 84.62 108 TYR A CA 1
ATOM 850 C C . TYR A 1 108 ? 6.371 -25.5 -4.531 1 84.62 108 TYR A C 1
ATOM 852 O O . TYR A 1 108 ? 6.273 -26.422 -3.705 1 84.62 108 TYR A O 1
ATOM 860 N N . PHE A 1 109 ? 6.34 -24.234 -4.266 1 88.31 109 PHE A N 1
ATOM 861 C CA . PHE A 1 109 ? 6.086 -23.812 -2.895 1 88.31 109 PHE A CA 1
ATOM 862 C C . PHE A 1 109 ? 4.605 -23.5 -2.689 1 88.31 109 PHE A C 1
ATOM 864 O O . PHE A 1 109 ? 3.986 -22.828 -3.521 1 88.31 109 PHE A O 1
ATOM 871 N N . ARG A 1 110 ? 4.086 -24.031 -1.646 1 90.94 110 ARG A N 1
ATOM 872 C CA . ARG A 1 110 ? 2.773 -23.641 -1.147 1 90.94 110 ARG A CA 1
ATOM 873 C C . ARG A 1 110 ? 2.9 -22.688 0.041 1 90.94 110 ARG A C 1
ATOM 875 O O . ARG A 1 110 ? 3.658 -22.953 0.977 1 90.94 110 ARG A O 1
ATOM 882 N N . ILE A 1 111 ? 2.234 -21.594 0.003 1 92.62 111 ILE A N 1
ATOM 883 C CA . ILE A 1 111 ? 2.221 -20.656 1.127 1 92.62 111 ILE A CA 1
ATOM 884 C C . ILE A 1 111 ? 1.307 -21.188 2.229 1 92.62 111 ILE A C 1
ATOM 886 O O . ILE A 1 111 ? 0.125 -21.453 1.989 1 92.62 111 ILE A O 1
ATOM 890 N N . ASP A 1 112 ? 1.853 -21.312 3.412 1 94.62 112 ASP A N 1
ATOM 891 C CA . ASP A 1 112 ? 1.062 -21.812 4.535 1 94.62 112 ASP A CA 1
ATOM 892 C C . ASP A 1 112 ? 0.607 -20.672 5.434 1 94.62 112 ASP A C 1
ATOM 894 O O . ASP A 1 112 ? -0.489 -20.703 5.996 1 94.62 112 ASP A O 1
ATOM 898 N N . GLU A 1 113 ? 1.562 -19.656 5.535 1 94.44 113 GLU A N 1
ATOM 899 C CA . GLU A 1 113 ? 1.23 -18.531 6.41 1 94.44 113 GLU A CA 1
ATOM 900 C C . GLU A 1 113 ? 1.781 -17.219 5.863 1 94.44 113 GLU A C 1
ATOM 902 O O . GLU A 1 113 ? 2.852 -17.203 5.25 1 94.44 113 GLU A O 1
ATOM 907 N N . CYS A 1 114 ? 1.021 -16.281 6.074 1 93.38 114 CYS A N 1
ATOM 908 C CA . CYS A 1 114 ? 1.423 -14.898 5.828 1 93.38 114 CYS A CA 1
ATOM 909 C C . CYS A 1 114 ? 1.549 -14.125 7.133 1 93.38 114 CYS A C 1
ATOM 911 O O . CYS A 1 114 ? 0.864 -14.43 8.109 1 93.38 114 CYS A O 1
ATOM 913 N N . GLY A 1 115 ? 2.445 -13.125 7.145 1 88.56 115 GLY A N 1
ATOM 914 C CA . GLY A 1 115 ? 2.609 -12.297 8.328 1 88.56 115 GLY A CA 1
ATOM 915 C C . GLY A 1 115 ? 3.152 -10.914 8.023 1 88.56 115 GLY A C 1
ATOM 916 O O . GLY A 1 115 ? 3.566 -10.641 6.898 1 88.56 115 GLY A O 1
ATOM 917 N N . CYS A 1 116 ? 3.004 -10.055 9.07 1 86.62 116 CYS A N 1
ATOM 918 C CA . CYS A 1 116 ? 3.504 -8.688 8.961 1 86.62 116 CYS A CA 1
ATOM 919 C C . CYS A 1 116 ? 4.902 -8.57 9.555 1 86.62 116 CYS A C 1
ATOM 921 O O . CYS A 1 116 ? 5.168 -9.078 10.648 1 86.62 116 CYS A O 1
ATOM 923 N N . ILE A 1 117 ? 5.805 -7.941 8.695 1 80.19 117 ILE A N 1
ATOM 924 C CA . ILE A 1 117 ? 7.113 -7.547 9.211 1 80.19 117 ILE A CA 1
ATOM 925 C C . ILE A 1 117 ? 7.227 -6.027 9.227 1 80.19 11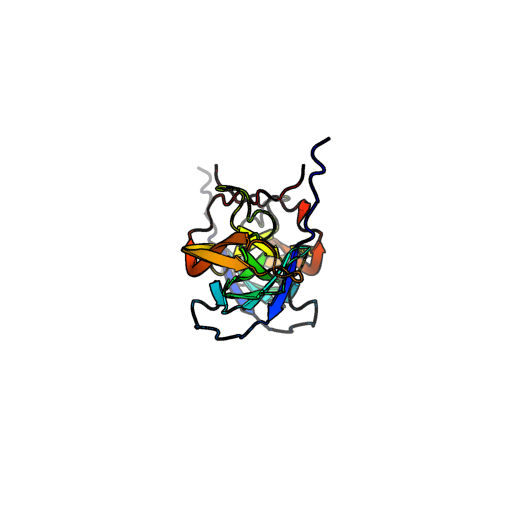7 ILE A C 1
ATOM 927 O O . ILE A 1 117 ? 6.379 -5.328 8.664 1 80.19 117 ILE A O 1
ATOM 931 N N . LEU A 1 118 ? 8.258 -5.434 10.031 1 74 118 LEU A N 1
ATOM 932 C CA . LEU A 1 118 ? 8.477 -3.992 10.016 1 74 118 LEU A CA 1
ATOM 933 C C . LEU A 1 118 ? 8.922 -3.525 8.633 1 74 118 LEU A C 1
ATOM 935 O O . LEU A 1 118 ? 9.773 -4.152 8.008 1 74 118 LEU A O 1
ATOM 939 N N . CYS A 1 119 ? 8.195 -2.691 8.016 1 67.31 119 CYS A N 1
ATOM 940 C CA . CYS A 1 119 ? 8.43 -2.193 6.668 1 67.31 119 CYS A CA 1
ATOM 941 C C . CYS A 1 119 ? 9.789 -1.504 6.574 1 67.31 119 CYS A C 1
ATOM 943 O O . CYS A 1 119 ? 10.258 -1.202 5.477 1 67.31 119 CYS A O 1
ATOM 945 N N . SER A 1 120 ? 10.68 -1.399 7.602 1 56.19 120 SER A N 1
ATOM 946 C CA . SER A 1 120 ? 11.977 -0.819 7.297 1 56.19 120 SER A CA 1
ATOM 947 C C . SER A 1 120 ? 12.617 -1.498 6.086 1 56.19 120 SER A C 1
ATOM 949 O O . SER A 1 120 ? 13.266 -0.84 5.27 1 56.19 120 SER A O 1
ATOM 951 N N . GLU A 1 121 ? 12.883 -2.773 6.129 1 42.09 121 GLU A N 1
ATOM 952 C CA . GLU A 1 121 ? 13.773 -3.67 5.398 1 42.09 121 GLU A CA 1
ATOM 953 C C . GLU A 1 121 ? 13.188 -4.035 4.035 1 42.09 121 GLU A C 1
ATOM 955 O O . GLU A 1 121 ? 13.789 -4.812 3.289 1 42.09 121 GLU A O 1
ATOM 960 N N . VAL A 1 122 ? 12.031 -3.92 3.854 1 39 122 VAL A N 1
ATOM 961 C CA . VAL A 1 122 ? 11.625 -4.527 2.59 1 39 122 VAL A CA 1
ATOM 962 C C . VAL A 1 122 ? 12.195 -3.719 1.425 1 39 122 VAL A C 1
ATOM 964 O O . VAL A 1 122 ? 11.906 -2.529 1.286 1 39 122 VAL A O 1
ATOM 967 N N . SER A 1 123 ? 13.383 -3.973 1.042 1 33.91 123 SER A N 1
ATOM 968 C CA . SER A 1 123 ? 13.891 -3.48 -0.233 1 33.91 123 SER A CA 1
ATOM 969 C C . SER A 1 123 ? 12.828 -3.545 -1.32 1 33.91 123 SER A C 1
ATOM 971 O O . SER A 1 123 ? 12.258 -4.605 -1.577 1 33.91 123 SER A O 1
ATOM 973 N N . ILE A 1 124 ? 12.016 -2.492 -1.399 1 35.25 124 ILE A N 1
ATOM 974 C CA . ILE A 1 124 ? 11.328 -2.514 -2.686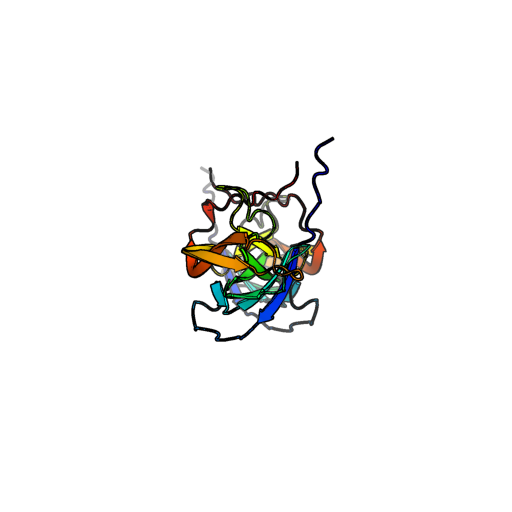 1 35.25 124 ILE A CA 1
ATOM 975 C C . ILE A 1 124 ? 12.32 -2.848 -3.797 1 35.25 124 ILE A C 1
ATOM 977 O O . ILE A 1 124 ? 13.18 -2.031 -4.133 1 35.25 124 ILE A O 1
ATOM 981 N N . SER A 1 125 ? 12.812 -3.887 -3.838 1 30.45 125 SER A N 1
ATOM 982 C CA . SER A 1 125 ? 13.656 -4.301 -4.953 1 30.45 125 SER A CA 1
ATOM 983 C C . SER A 1 125 ? 13.047 -3.889 -6.289 1 30.45 125 SER A C 1
ATOM 985 O O . SER A 1 125 ? 13.602 -4.184 -7.352 1 30.45 125 SER A O 1
ATOM 987 N N . GLY A 1 126 ? 11.812 -3.459 -6.434 1 30.53 126 GLY A N 1
ATOM 988 C CA . GLY A 1 126 ? 11.484 -3.205 -7.828 1 30.53 126 GLY A CA 1
ATOM 989 C C . GLY A 1 126 ? 11.922 -1.833 -8.305 1 30.53 126 GLY A C 1
ATOM 990 O O . GLY A 1 126 ? 11.383 -1.304 -9.273 1 30.53 126 GLY A O 1
ATOM 991 N N . SER A 1 127 ? 12.578 -0.931 -7.555 1 25.86 127 SER A N 1
ATOM 992 C CA . SER A 1 127 ? 12.914 0.247 -8.352 1 25.86 127 SER A CA 1
ATOM 993 C C . SER A 1 127 ? 13.82 -0.114 -9.523 1 25.86 127 SER A C 1
ATOM 995 O O . SER A 1 127 ? 14.898 -0.67 -9.328 1 25.86 127 SER A O 1
ATOM 997 N N . PRO A 1 128 ? 13.281 -0.255 -10.781 1 25.14 128 PRO A N 1
ATOM 998 C CA . PRO A 1 128 ? 14.312 -0.207 -11.82 1 25.14 128 PRO A CA 1
ATOM 999 C C . PRO A 1 128 ? 15.25 0.988 -11.656 1 25.14 128 PRO A C 1
ATOM 1001 O O . PRO A 1 128 ? 14.852 2.023 -11.117 1 25.14 128 PRO A O 1
ATOM 1004 N N . ASN A 1 129 ? 16.656 0.684 -11.68 1 18.58 129 ASN A N 1
ATOM 1005 C CA . ASN A 1 129 ? 17.547 1.677 -12.273 1 18.58 129 ASN A CA 1
ATOM 1006 C C . ASN A 1 129 ? 16.953 2.264 -13.555 1 18.58 129 ASN A C 1
ATOM 1008 O O . ASN A 1 129 ? 16.484 1.526 -14.414 1 18.58 129 ASN A O 1
ATOM 1012 N N . MET B 1 1 ? 20.281 37.281 24 1 34.34 1 MET B N 1
ATOM 1013 C CA . MET B 1 1 ? 19.922 35.844 24.016 1 34.34 1 MET B CA 1
ATOM 1014 C C . MET B 1 1 ? 18.531 35.625 23.438 1 34.34 1 MET B C 1
ATOM 1016 O O . MET B 1 1 ? 17.531 36.031 24.047 1 34.34 1 MET B O 1
ATOM 1020 N N . ASN B 1 2 ? 18.391 35.656 22.156 1 33.5 2 ASN B N 1
ATOM 1021 C CA . ASN B 1 2 ? 17.156 35.469 21.391 1 33.5 2 ASN B CA 1
ATOM 1022 C C . ASN B 1 2 ? 16.469 34.156 21.734 1 33.5 2 ASN B C 1
ATOM 1024 O O . ASN B 1 2 ? 17.031 33.094 21.516 1 33.5 2 ASN B O 1
ATOM 1028 N N . LYS B 1 3 ? 15.664 34.094 22.781 1 39.94 3 LYS B N 1
ATOM 1029 C CA . LYS B 1 3 ? 14.875 32.906 23.141 1 39.94 3 LYS B CA 1
ATOM 1030 C C . LYS B 1 3 ? 14.023 32.438 21.953 1 39.94 3 LYS B C 1
ATOM 1032 O O . LYS B 1 3 ? 13.07 33.125 21.562 1 39.94 3 LYS B O 1
ATOM 1037 N N . HIS B 1 4 ? 14.516 31.641 21.094 1 34.78 4 HIS B N 1
ATOM 1038 C CA . HIS B 1 4 ? 13.68 30.891 20.172 1 34.78 4 HIS B CA 1
ATOM 1039 C C . HIS B 1 4 ? 12.562 30.156 20.891 1 34.78 4 HIS B C 1
ATOM 1041 O O . HIS B 1 4 ? 12.82 29.266 21.703 1 34.78 4 HIS B O 1
ATOM 1047 N N . ILE B 1 5 ? 11.484 30.828 21.281 1 34 5 ILE B N 1
ATOM 1048 C CA . ILE B 1 5 ? 10.305 30.172 21.828 1 34 5 ILE B CA 1
ATOM 1049 C C . ILE B 1 5 ? 9.797 29.109 20.859 1 34 5 ILE B C 1
ATOM 1051 O O . ILE B 1 5 ? 9.43 29.422 19.719 1 34 5 ILE B O 1
ATOM 1055 N N . TRP B 1 6 ? 10.117 27.859 21.078 1 37.28 6 TRP B N 1
ATOM 1056 C CA . TRP B 1 6 ? 9.578 26.688 20.406 1 37.28 6 TRP B CA 1
ATOM 1057 C C . TRP B 1 6 ? 8.062 26.641 20.531 1 37.28 6 TRP B C 1
ATOM 1059 O O . TRP B 1 6 ? 7.535 26.5 21.641 1 37.28 6 TRP B O 1
ATOM 1069 N N . CYS B 1 7 ? 7.312 27.422 19.688 1 45.62 7 CYS B N 1
ATOM 1070 C CA . CYS B 1 7 ? 5.859 27.312 19.594 1 45.62 7 CYS B CA 1
ATOM 1071 C C . CYS B 1 7 ? 5.445 25.875 19.297 1 45.62 7 CYS B C 1
ATOM 1073 O O . CYS B 1 7 ? 5.832 25.312 18.266 1 45.62 7 CYS B O 1
ATOM 1075 N N . GLU B 1 8 ? 4.941 25.234 20.344 1 50.31 8 GLU B N 1
ATOM 1076 C CA . GLU B 1 8 ? 4.355 23.906 20.172 1 50.31 8 GLU B CA 1
ATOM 1077 C C . GLU B 1 8 ? 3.057 23.969 19.375 1 50.31 8 GLU B C 1
ATOM 1079 O O . GLU B 1 8 ? 2.123 24.688 19.766 1 50.31 8 GLU B O 1
ATOM 1084 N N . ILE B 1 9 ? 3.016 23.734 18.156 1 51.22 9 ILE B N 1
ATOM 1085 C CA . ILE B 1 9 ? 1.838 23.656 17.297 1 51.22 9 ILE B CA 1
ATOM 1086 C C . ILE B 1 9 ? 1.191 22.281 17.438 1 51.22 9 ILE B C 1
ATOM 1088 O O . ILE B 1 9 ? 1.85 21.25 17.25 1 51.22 9 ILE B O 1
ATOM 1092 N N . SER B 1 10 ? -0.014 22.328 18.109 1 51.75 10 SER B N 1
ATOM 1093 C CA . SER B 1 10 ? -0.82 21.109 18.141 1 51.75 10 SER B CA 1
ATOM 1094 C C . SER B 1 10 ? -1.898 21.125 17.062 1 51.75 10 SER B C 1
ATOM 1096 O O . SER B 1 10 ? -2.539 22.156 16.844 1 51.75 10 SER B O 1
ATOM 1098 N N . VAL B 1 11 ? -2.035 20.234 16.203 1 48.69 11 VAL B N 1
ATOM 1099 C CA . VAL B 1 11 ? -3.037 20.156 15.148 1 48.69 11 VAL B CA 1
ATOM 1100 C C . VAL B 1 11 ? -3.988 19 15.438 1 48.69 11 VAL B C 1
ATOM 1102 O O . VAL B 1 11 ? -3.551 17.859 15.625 1 48.69 11 VAL B O 1
ATOM 1105 N N . LEU B 1 12 ? -5.355 19.375 15.766 1 51.22 12 LEU B N 1
ATOM 1106 C CA . LEU B 1 12 ? -6.422 18.375 15.836 1 51.22 12 LEU B CA 1
ATOM 1107 C C . LEU B 1 12 ? -7.16 18.281 14.508 1 51.22 12 LEU B C 1
ATOM 1109 O O . LEU B 1 12 ? -7.59 19.297 13.953 1 51.22 12 LEU B O 1
ATOM 1113 N N . ALA B 1 13 ? -7.105 17.172 13.828 1 45.81 13 ALA B N 1
ATOM 1114 C CA . ALA B 1 13 ? -7.762 16.953 12.539 1 45.81 13 ALA B CA 1
ATOM 1115 C C . ALA B 1 13 ? -9.18 16.422 12.734 1 45.81 13 ALA B C 1
ATOM 1117 O O . ALA B 1 13 ? -9.391 15.453 13.469 1 45.81 13 ALA B O 1
ATOM 1118 N N . LEU B 1 14 ? -10.281 17.203 12.344 1 46.53 14 LEU B N 1
ATOM 1119 C CA . LEU B 1 14 ? -11.633 16.688 12.172 1 46.53 14 LEU B CA 1
ATOM 1120 C C . LEU B 1 14 ? -11.844 16.172 10.75 1 46.53 14 LEU B C 1
ATOM 1122 O O . LEU B 1 14 ? -11.531 16.859 9.781 1 46.53 14 LEU B O 1
ATOM 1126 N N . ILE B 1 15 ? -12 14.961 10.531 1 43 15 ILE B N 1
ATOM 1127 C CA . ILE B 1 15 ? -12.125 14.289 9.242 1 43 15 ILE B CA 1
ATOM 1128 C C . ILE B 1 15 ? -13.586 14.289 8.805 1 43 15 ILE B C 1
ATOM 1130 O O . ILE B 1 15 ? -14.453 13.758 9.5 1 43 15 ILE B O 1
ATOM 1134 N N . ALA B 1 16 ? -13.992 15.281 7.988 1 38.69 16 ALA B N 1
ATOM 1135 C CA . ALA B 1 16 ? -15.227 15.055 7.238 1 38.69 16 ALA B CA 1
ATOM 1136 C C . ALA B 1 16 ? -14.961 14.234 5.98 1 38.69 16 ALA B C 1
ATOM 1138 O O . ALA B 1 16 ? -14.086 14.578 5.18 1 38.69 16 ALA B O 1
ATOM 1139 N N . PHE B 1 17 ? -15.438 13.008 5.871 1 38.31 17 PHE B N 1
ATOM 1140 C CA . PHE B 1 17 ? -15.242 12.008 4.828 1 38.31 17 PHE B CA 1
ATOM 1141 C C . PHE B 1 17 ? -16.109 12.32 3.611 1 38.31 17 PHE B C 1
ATOM 1143 O O . PHE B 1 17 ? -17.297 12.016 3.6 1 38.31 17 PHE B O 1
ATOM 1150 N N . LEU B 1 18 ? -16 13.461 2.9 1 36.72 18 LEU B N 1
ATOM 1151 C CA . LEU B 1 18 ? -16.625 13.375 1.581 1 36.72 18 LEU B CA 1
ATOM 1152 C C . LEU B 1 18 ? -15.758 12.57 0.623 1 36.72 18 LEU B C 1
ATOM 1154 O O . LEU B 1 18 ? -14.727 13.047 0.152 1 36.72 18 LEU B O 1
ATOM 1158 N N . ALA B 1 19 ? -15.82 11.406 0.658 1 38.22 19 ALA B N 1
ATOM 1159 C CA . ALA B 1 19 ? -15.039 10.484 -0.168 1 38.22 19 ALA B CA 1
ATOM 1160 C C . ALA B 1 19 ? -15.445 10.586 -1.635 1 38.22 19 ALA B C 1
ATOM 1162 O O . ALA B 1 19 ? -16.578 10.242 -1.996 1 38.22 19 ALA B O 1
ATOM 1163 N N . THR B 1 20 ? -15.039 11.602 -2.434 1 39.38 20 THR B N 1
ATOM 1164 C CA . THR B 1 20 ? -15.141 11.453 -3.881 1 39.38 20 THR B CA 1
ATOM 1165 C C . THR B 1 20 ? -14.406 10.195 -4.348 1 39.38 20 THR B C 1
ATOM 1167 O O . THR B 1 20 ? -13.398 9.797 -3.752 1 39.38 20 THR B O 1
ATOM 1170 N N . THR B 1 21 ? -15.078 9.352 -5.129 1 39.09 21 THR B N 1
ATOM 1171 C CA . THR B 1 21 ? -14.844 7.984 -5.586 1 39.09 21 THR B CA 1
ATOM 1172 C C . THR B 1 21 ? -13.641 7.922 -6.516 1 39.09 21 THR B C 1
ATOM 1174 O O . THR B 1 21 ? -13.789 7.93 -7.738 1 39.09 21 THR B O 1
ATOM 1177 N N . SER B 1 22 ? -12.602 8.82 -6.531 1 45.53 22 SER B N 1
ATOM 1178 C CA . SER B 1 22 ? -11.562 8.359 -7.441 1 45.53 22 SER B CA 1
ATOM 1179 C C . SER B 1 22 ? -11.289 6.867 -7.254 1 45.53 22 SER B C 1
ATOM 1181 O O . SER B 1 22 ? -11.766 6.258 -6.297 1 45.53 22 SER B O 1
ATOM 1183 N N . ASN B 1 23 ? -10.344 6.312 -8.172 1 52.91 23 ASN B N 1
ATOM 1184 C CA . ASN B 1 23 ? -10.039 4.887 -8.086 1 52.91 23 ASN B CA 1
ATOM 1185 C C . ASN B 1 23 ? -9.711 4.473 -6.652 1 52.91 23 ASN B C 1
ATOM 1187 O O . ASN B 1 23 ? -9.133 5.254 -5.891 1 52.91 23 ASN B O 1
ATOM 1191 N N . GLY B 1 24 ? -10.656 3.916 -6.113 1 63.81 24 GLY B N 1
ATOM 1192 C CA . GLY B 1 24 ? -10.711 3.441 -4.738 1 63.81 24 GLY B CA 1
ATOM 1193 C C . GLY B 1 24 ? -9.344 3.289 -4.102 1 63.81 24 GLY B C 1
ATOM 1194 O O . GLY B 1 24 ? -9.234 3.145 -2.883 1 63.81 24 GLY B O 1
ATOM 1195 N N . LEU B 1 25 ? -8.258 3.525 -5.078 1 81.88 25 LEU B N 1
ATOM 1196 C CA . LEU B 1 25 ? -6.902 3.326 -4.582 1 81.88 25 LEU B CA 1
ATOM 1197 C C . LEU B 1 25 ? -6.312 4.637 -4.074 1 81.88 25 LEU B C 1
ATOM 1199 O O . LEU B 1 25 ? -5.598 4.652 -3.068 1 81.88 25 LEU B O 1
ATOM 1203 N N . CYS B 1 26 ? -6.637 5.738 -4.785 1 89.31 26 CYS B N 1
ATOM 1204 C CA . CYS B 1 26 ? -6.152 7.066 -4.43 1 89.31 26 CYS B CA 1
ATOM 1205 C C . CYS B 1 26 ? -7.293 8.078 -4.402 1 89.31 26 CYS B C 1
ATOM 1207 O O . CYS B 1 26 ? -7.926 8.328 -5.43 1 89.31 26 CYS B O 1
ATOM 1209 N N . ARG B 1 27 ? -7.543 8.656 -3.256 1 91.88 27 ARG B N 1
ATOM 1210 C CA . ARG B 1 27 ? -8.688 9.555 -3.121 1 91.88 27 ARG B CA 1
ATOM 1211 C C . ARG B 1 27 ? -8.336 10.75 -2.248 1 91.88 27 ARG B C 1
ATOM 1213 O O . ARG B 1 27 ? -7.543 10.641 -1.312 1 91.88 27 ARG B O 1
ATOM 1220 N N . LYS B 1 28 ? -8.969 11.805 -2.6 1 93.62 28 LYS B N 1
ATOM 1221 C CA . LYS B 1 28 ? -8.875 12.984 -1.738 1 93.62 28 LYS B CA 1
ATOM 1222 C C . LYS B 1 28 ? -9.844 12.875 -0.561 1 93.62 28 LYS B C 1
ATOM 1224 O O . LYS B 1 28 ? -10.992 12.477 -0.729 1 93.62 28 LYS B O 1
ATOM 1229 N N . LEU B 1 29 ? -9.422 13.195 0.515 1 92.69 29 LEU B N 1
ATOM 1230 C CA . LEU B 1 29 ? -10.219 13.273 1.736 1 92.69 29 LEU B CA 1
ATOM 1231 C C . LEU B 1 29 ? -10.32 14.711 2.23 1 92.69 29 LEU B C 1
ATOM 1233 O O . LEU B 1 29 ? -9.305 15.367 2.459 1 92.69 29 LEU B O 1
ATOM 1237 N N . GLU B 1 30 ? -11.555 15.18 2.342 1 92.38 30 GLU B N 1
ATOM 1238 C CA . GLU B 1 30 ? -11.75 16.469 2.988 1 92.38 30 GLU B CA 1
ATOM 1239 C C . GLU B 1 30 ? -11.422 16.406 4.477 1 92.38 30 GLU B C 1
ATOM 1241 O O . GLU B 1 30 ? -11.977 15.57 5.199 1 92.38 30 GLU B O 1
ATOM 1246 N N . LYS B 1 31 ? -10.477 17.203 4.875 1 90.06 31 LYS B N 1
ATOM 1247 C CA . LYS B 1 31 ? -10.016 17.156 6.262 1 90.06 31 LYS B CA 1
ATOM 1248 C C . LYS B 1 31 ? -9.836 18.562 6.832 1 90.06 31 LYS B C 1
ATOM 1250 O O . LYS B 1 31 ? -9.242 19.422 6.188 1 90.06 31 LYS B O 1
ATOM 1255 N N . LEU B 1 32 ? -10.406 18.75 7.969 1 90 32 LEU B N 1
ATOM 1256 C CA . LEU B 1 32 ? -10.18 19.953 8.766 1 90 32 LEU B CA 1
ATOM 1257 C C . LEU B 1 32 ? -9.125 19.703 9.836 1 90 32 LEU B C 1
ATOM 1259 O O . LEU B 1 32 ? -9.117 18.641 10.469 1 90 32 LEU B O 1
ATOM 1263 N N . THR B 1 33 ? -8.242 20.625 9.945 1 85.88 33 THR B N 1
ATOM 1264 C CA . THR B 1 33 ? -7.172 20.531 10.93 1 85.88 33 THR B CA 1
ATOM 1265 C C . THR B 1 33 ? -7.168 21.734 11.852 1 85.88 33 THR B C 1
ATOM 1267 O O . THR B 1 33 ? -7.297 22.875 11.398 1 85.88 33 THR B O 1
ATOM 1270 N N . GLU B 1 34 ? -7.113 21.422 13.094 1 85.88 34 GLU B N 1
ATOM 1271 C CA . GLU B 1 34 ? -7 22.5 14.047 1 85.88 34 GLU B CA 1
ATOM 1272 C C . GLU B 1 34 ? -5.543 22.891 14.273 1 85.88 34 GLU B C 1
ATOM 1274 O O . GLU B 1 34 ? -4.727 22.062 14.68 1 85.88 34 GLU B O 1
ATOM 1279 N N . LEU B 1 35 ? -5.246 24.109 14.016 1 83.75 35 LEU B N 1
ATOM 1280 C CA . LEU B 1 35 ? -3.906 24.656 14.203 1 83.75 35 LEU B CA 1
ATOM 1281 C C . LEU B 1 35 ? -3.732 25.203 15.609 1 83.75 35 LEU B C 1
ATOM 1283 O O . LEU B 1 35 ? -4.504 26.062 16.047 1 83.75 35 LEU B O 1
ATOM 1287 N N . HIS B 1 36 ? -2.676 24.672 16.25 1 83.38 36 HIS B N 1
ATOM 1288 C CA . HIS B 1 36 ? -2.326 25.141 17.578 1 83.38 36 HIS B CA 1
ATOM 1289 C C . HIS B 1 36 ? -0.91 25.719 17.609 1 83.38 36 HIS B C 1
ATOM 1291 O O . HIS B 1 36 ? 0.06 24.984 17.391 1 83.38 36 HIS B O 1
ATOM 1297 N N . ILE B 1 37 ? -0.84 26.938 17.812 1 82.69 37 ILE B N 1
ATOM 1298 C CA . ILE B 1 37 ? 0.439 27.609 18 1 82.69 37 ILE B CA 1
ATOM 1299 C C . ILE B 1 37 ? 0.482 28.266 19.375 1 82.69 37 ILE B C 1
ATOM 1301 O O . ILE B 1 37 ? -0.465 28.953 19.766 1 82.69 37 ILE B O 1
ATOM 1305 N N . SER B 1 38 ? 1.571 28.031 20.016 1 86.06 38 SER B N 1
ATOM 1306 C CA . SER B 1 38 ? 1.705 28.578 21.359 1 86.06 38 SER B CA 1
ATOM 1307 C C . SER B 1 38 ? 1.481 30.094 21.375 1 86.06 38 SER B C 1
ATOM 1309 O O . SER B 1 38 ? 2.035 30.812 20.547 1 86.06 38 SER B O 1
ATOM 1311 N N . GLY B 1 39 ? 0.633 30.609 22.375 1 90.06 39 GLY B N 1
ATOM 1312 C CA . GLY B 1 39 ? 0.36 32.031 22.547 1 90.06 39 GLY B CA 1
ATOM 1313 C C . GLY B 1 39 ? -0.76 32.531 21.656 1 90.06 39 GLY B C 1
ATOM 1314 O O . GLY B 1 39 ? -1.176 33.688 21.766 1 90.06 39 GLY B O 1
ATOM 1315 N N . TYR B 1 40 ? -1.181 31.562 20.828 1 90.44 40 TYR B N 1
ATOM 1316 C CA . TYR B 1 40 ? -2.213 31.969 19.891 1 90.44 40 TYR B CA 1
ATOM 1317 C C . TYR B 1 40 ? -3.467 31.125 20.047 1 90.44 40 TYR B C 1
ATOM 1319 O O . TYR B 1 40 ? -3.398 29.984 20.531 1 90.44 40 TYR B O 1
ATOM 1327 N N . LYS B 1 41 ? -4.676 31.75 19.594 1 91.56 41 LYS B N 1
ATOM 1328 C CA . LYS B 1 41 ? -5.938 31.016 19.578 1 91.56 41 LYS B CA 1
ATOM 1329 C C . LYS B 1 41 ? -5.934 29.922 18.516 1 91.56 41 LYS B C 1
ATOM 1331 O O . LYS B 1 41 ? -5.387 30.109 17.438 1 91.56 41 LYS B O 1
ATOM 1336 N N . ALA B 1 42 ? -6.527 28.828 18.875 1 88.75 42 ALA B N 1
ATOM 1337 C CA . ALA B 1 42 ? -6.645 27.734 17.922 1 88.75 42 ALA B CA 1
ATOM 1338 C C . ALA B 1 42 ? -7.48 28.156 16.719 1 88.75 42 ALA B C 1
ATOM 1340 O O . ALA B 1 42 ? -8.445 28.906 16.844 1 88.75 42 ALA B O 1
ATOM 1341 N N . HIS B 1 43 ? -7.055 27.719 15.578 1 90.06 43 HIS B N 1
ATOM 1342 C CA . HIS B 1 43 ? -7.746 28.016 14.328 1 90.06 43 HIS B CA 1
ATOM 1343 C C . HIS B 1 43 ? -7.98 26.766 13.5 1 90.06 43 HIS B C 1
ATOM 1345 O O . HIS B 1 43 ? -7.074 25.938 13.336 1 90.06 43 HIS B O 1
ATOM 1351 N N . ILE B 1 44 ? -9.227 26.609 12.977 1 89.94 44 ILE B N 1
ATOM 1352 C CA . ILE B 1 44 ? -9.547 25.469 12.125 1 89.94 44 ILE B CA 1
ATOM 1353 C C . ILE B 1 44 ? -9.242 25.812 10.664 1 89.94 44 ILE B C 1
ATOM 1355 O O . ILE B 1 44 ? -9.711 26.828 10.148 1 89.94 44 ILE B O 1
ATOM 1359 N N . ILE B 1 45 ? -8.391 24.984 10.109 1 88.81 45 ILE B N 1
ATOM 1360 C CA . ILE B 1 45 ? -8.039 25.188 8.711 1 88.81 45 ILE B CA 1
ATOM 1361 C C . ILE B 1 45 ? -8.391 23.953 7.898 1 88.81 45 ILE B C 1
ATOM 1363 O O . ILE B 1 45 ? -8.43 22.844 8.438 1 88.81 45 ILE B O 1
ATOM 1367 N N . HIS B 1 46 ? -8.648 24.172 6.57 1 91.75 46 HIS B N 1
ATOM 1368 C CA . HIS B 1 46 ? -8.883 23.094 5.621 1 91.75 46 HIS B CA 1
ATOM 1369 C C . HIS B 1 46 ? -7.59 22.672 4.93 1 91.75 46 HIS B C 1
ATOM 1371 O O . HIS B 1 46 ? -7.066 23.406 4.09 1 91.75 46 HIS B O 1
ATOM 1377 N N . THR B 1 47 ? -7.07 21.484 5.234 1 91.62 47 THR B N 1
ATOM 1378 C CA . THR B 1 47 ? -5.812 21.047 4.648 1 91.62 47 THR B CA 1
ATOM 1379 C C . THR B 1 47 ? -6.055 19.953 3.613 1 91.62 47 THR B C 1
ATOM 1381 O O . THR B 1 47 ? -5.371 19.891 2.59 1 91.62 47 THR B O 1
ATOM 1384 N N . ASN B 1 48 ? -7.113 19.094 3.883 1 93.44 48 ASN B N 1
ATOM 1385 C CA . ASN B 1 48 ? -7.41 17.875 3.127 1 93.44 48 ASN B CA 1
ATOM 1386 C C . ASN B 1 48 ? -6.254 16.875 3.193 1 93.44 48 ASN B C 1
ATOM 1388 O O . ASN B 1 48 ? -5.281 17.094 3.914 1 93.44 48 ASN B O 1
ATOM 1392 N N . ALA B 1 49 ? -6.445 15.742 2.643 1 94.25 49 ALA B N 1
ATOM 1393 C CA . ALA B 1 49 ? -5.461 14.664 2.592 1 94.25 49 ALA B CA 1
ATOM 1394 C C . ALA B 1 49 ? -5.691 13.773 1.378 1 94.25 49 ALA B C 1
ATOM 1396 O O . ALA B 1 49 ? -6.766 13.797 0.774 1 94.25 49 ALA B O 1
ATOM 1397 N N . CYS B 1 50 ? -4.648 13.102 0.992 1 92.62 50 CYS B N 1
ATOM 1398 C CA . CYS B 1 50 ? -4.781 12.008 0.035 1 92.62 50 CYS B CA 1
ATOM 1399 C C . CYS B 1 50 ? -4.699 10.656 0.736 1 92.62 50 CYS B C 1
ATOM 1401 O O . CYS B 1 50 ? -3.793 10.422 1.533 1 92.62 50 CYS B O 1
ATOM 1403 N N . ILE B 1 51 ? -5.641 9.891 0.402 1 91.81 51 ILE B N 1
ATOM 1404 C CA . ILE B 1 51 ? -5.621 8.531 0.93 1 91.81 51 ILE B CA 1
ATOM 1405 C C . ILE B 1 51 ? -5.301 7.543 -0.191 1 91.81 51 ILE B C 1
ATOM 1407 O O . ILE B 1 51 ? -5.855 7.641 -1.289 1 91.81 51 ILE B O 1
ATOM 1411 N N . GLU B 1 52 ? -4.406 6.664 0.145 1 88.56 52 GLU B N 1
ATOM 1412 C CA . GLU B 1 52 ? -4.023 5.594 -0.774 1 88.56 52 GLU B CA 1
ATOM 1413 C C . GLU B 1 52 ? -4.324 4.223 -0.18 1 88.56 52 GLU B C 1
ATOM 1415 O O . GLU B 1 52 ? -4.023 3.967 0.988 1 88.56 52 GLU B O 1
ATOM 1420 N N . VAL B 1 53 ? -5 3.498 -0.963 1 86 53 VAL B N 1
ATOM 1421 C CA . VAL B 1 53 ? -5.121 2.076 -0.655 1 86 53 VAL B CA 1
ATOM 1422 C C . VAL B 1 53 ? -4.438 1.252 -1.742 1 86 53 VAL B C 1
ATOM 1424 O O . VAL B 1 53 ? -4.836 1.298 -2.908 1 86 53 VAL B O 1
ATOM 1427 N N . ARG B 1 54 ? -3.41 0.56 -1.3 1 84.62 54 ARG B N 1
ATOM 1428 C CA . ARG B 1 54 ? -2.691 -0.295 -2.24 1 84.62 54 ARG B CA 1
ATOM 1429 C C . ARG B 1 54 ? -2.869 -1.768 -1.886 1 84.62 54 ARG B C 1
ATOM 1431 O O . ARG B 1 54 ? -2.816 -2.139 -0.711 1 84.62 54 ARG B O 1
ATOM 1438 N N . LYS B 1 55 ? -3.143 -2.355 -2.949 1 85.56 55 LYS B N 1
ATOM 1439 C CA . LYS B 1 55 ? -3.295 -3.799 -2.791 1 85.56 55 LYS B CA 1
ATOM 1440 C C . LYS B 1 55 ? -2.203 -4.551 -3.545 1 85.56 55 LYS B C 1
ATOM 1442 O O . LYS B 1 55 ? -1.835 -4.172 -4.66 1 85.56 55 LYS B O 1
ATOM 1447 N N . SER B 1 56 ? -1.694 -5.465 -2.857 1 86.62 56 SER B N 1
ATOM 1448 C CA . SER B 1 56 ? -0.731 -6.336 -3.518 1 86.62 56 SER B CA 1
ATOM 1449 C C . SER B 1 56 ? -0.991 -7.801 -3.182 1 86.62 56 SER B C 1
ATOM 1451 O O . SER B 1 56 ? -1.668 -8.109 -2.197 1 86.62 56 SER B O 1
ATOM 1453 N N . ILE B 1 57 ? -0.497 -8.617 -4.098 1 90.25 57 ILE B N 1
ATOM 1454 C CA . ILE B 1 57 ? -0.616 -10.055 -3.922 1 90.25 57 ILE B CA 1
ATOM 1455 C C . ILE B 1 57 ? 0.76 -10.711 -4.047 1 90.25 57 ILE B C 1
ATOM 1457 O O . ILE B 1 57 ? 1.54 -10.359 -4.938 1 90.25 57 ILE B O 1
ATOM 1461 N N . ILE B 1 58 ? 1.112 -11.547 -3.139 1 90.56 58 ILE B N 1
ATOM 1462 C CA . ILE B 1 58 ? 2.328 -12.352 -3.18 1 90.56 58 ILE B CA 1
ATOM 1463 C C . ILE B 1 58 ? 1.977 -13.797 -3.52 1 90.56 58 ILE B C 1
ATOM 1465 O O . ILE B 1 58 ? 1.174 -14.43 -2.824 1 90.56 58 ILE B O 1
ATOM 1469 N N . GLU B 1 59 ? 2.562 -14.234 -4.547 1 90 59 GLU B N 1
ATOM 1470 C CA . GLU B 1 59 ? 2.303 -15.586 -5.023 1 90 59 GLU B CA 1
ATOM 1471 C C . GLU B 1 59 ? 3.604 -16.328 -5.328 1 90 59 GLU B C 1
ATOM 1473 O O . GLU B 1 59 ? 4.637 -15.703 -5.57 1 90 59 GLU B O 1
ATOM 1478 N N . PRO B 1 60 ? 3.547 -17.703 -5.238 1 87.38 60 PRO B N 1
ATOM 1479 C CA . PRO B 1 60 ? 4.723 -18.453 -5.703 1 87.38 60 PRO B CA 1
ATOM 1480 C C . PRO B 1 60 ? 5.031 -18.203 -7.176 1 87.38 60 PRO B C 1
ATOM 1482 O O . PRO B 1 60 ? 4.113 -18.078 -7.992 1 87.38 60 PRO B O 1
ATOM 1485 N N . ASN B 1 61 ? 6.316 -18.016 -7.461 1 80.75 61 ASN B N 1
ATOM 1486 C CA . ASN B 1 61 ? 6.742 -17.953 -8.859 1 80.75 61 ASN B CA 1
ATOM 1487 C C . ASN B 1 61 ? 6.699 -19.328 -9.523 1 80.75 61 ASN B C 1
ATOM 1489 O O . ASN B 1 61 ? 7.512 -20.203 -9.203 1 80.75 61 ASN B O 1
ATOM 1493 N N . MET B 1 62 ? 5.738 -19.516 -10.312 1 72.75 62 MET B N 1
ATOM 1494 C CA . MET B 1 62 ? 5.527 -20.828 -10.914 1 72.75 62 MET B CA 1
ATOM 1495 C C . MET B 1 62 ? 6.406 -21.016 -12.148 1 72.75 62 MET B C 1
ATOM 1497 O O . MET B 1 62 ? 6.527 -22.125 -12.672 1 72.75 62 MET B O 1
ATOM 1501 N N . LEU B 1 63 ? 6.961 -19.969 -12.648 1 61.28 63 LEU B N 1
ATOM 1502 C CA . LEU B 1 63 ? 7.746 -20.078 -13.875 1 61.28 63 LEU B CA 1
ATOM 1503 C C . LEU B 1 63 ? 9.078 -20.766 -13.602 1 61.28 63 LEU B C 1
ATOM 1505 O O . LEU B 1 63 ? 9.672 -21.359 -14.5 1 61.28 63 LEU B O 1
ATOM 1509 N N . ASP B 1 64 ? 9.594 -20.594 -12.367 1 55.19 64 ASP B N 1
ATOM 1510 C CA . ASP B 1 64 ? 10.938 -21.125 -12.156 1 55.19 64 ASP B CA 1
ATOM 1511 C C . ASP B 1 64 ? 10.891 -22.469 -11.438 1 55.19 64 ASP B C 1
ATOM 1513 O O . ASP 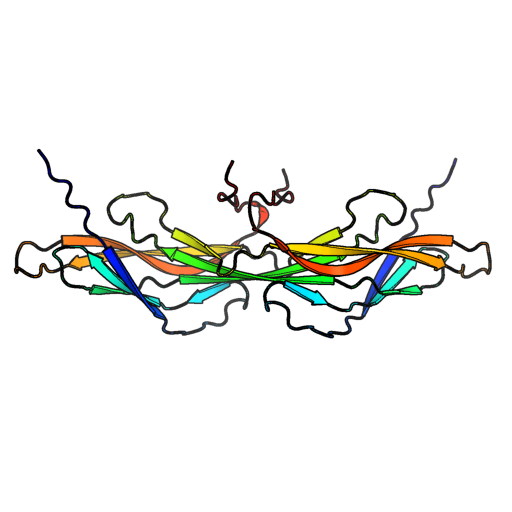B 1 64 ? 11.695 -22.719 -10.531 1 55.19 64 ASP B O 1
ATOM 1517 N N . LEU B 1 65 ? 9.961 -23.188 -11.727 1 58.22 65 LEU B N 1
ATOM 1518 C CA . LEU B 1 65 ? 9.773 -24.469 -11.039 1 58.22 65 LEU B CA 1
ATOM 1519 C C . LEU B 1 65 ? 11.008 -25.344 -11.172 1 58.22 65 LEU B C 1
ATOM 1521 O O . LEU B 1 65 ? 11.219 -26.25 -10.359 1 58.22 65 LEU B O 1
ATOM 1525 N N . GLU B 1 66 ? 11.812 -24.969 -12.156 1 52.72 66 GLU B N 1
ATOM 1526 C CA . GLU B 1 66 ? 12.969 -25.828 -12.383 1 52.72 66 GLU B CA 1
ATOM 1527 C C . GLU B 1 66 ? 14.164 -25.375 -11.539 1 52.72 66 GLU B C 1
ATOM 1529 O O . GLU B 1 66 ? 15.141 -26.125 -11.391 1 52.72 66 GLU B O 1
ATOM 1534 N N . VAL B 1 67 ? 14.172 -24.156 -11.164 1 47.59 67 VAL B N 1
ATOM 1535 C CA . VAL B 1 67 ? 15.406 -23.719 -10.539 1 47.59 67 VAL B CA 1
ATOM 1536 C C . VAL B 1 67 ? 15.258 -23.766 -9.016 1 47.59 67 VAL B C 1
ATOM 1538 O O . VAL B 1 67 ? 14.375 -23.109 -8.461 1 47.59 67 VAL B O 1
ATOM 1541 N N . PRO B 1 68 ? 16.031 -24.656 -8.516 1 46.53 68 PRO B N 1
ATOM 1542 C CA . PRO B 1 68 ? 16.219 -24.578 -7.066 1 46.53 68 PRO B CA 1
ATOM 1543 C C . PRO B 1 68 ? 16.781 -23.219 -6.625 1 46.53 68 PRO B C 1
ATOM 1545 O O . PRO B 1 68 ? 17.797 -22.766 -7.141 1 46.53 68 PRO B O 1
ATOM 1548 N N . GLY B 1 69 ? 15.969 -22.297 -6.098 1 49.03 69 GLY B N 1
ATOM 1549 C CA . GLY B 1 69 ? 16.562 -21.094 -5.527 1 49.03 69 GLY B CA 1
ATOM 1550 C C . GLY B 1 69 ? 16 -19.812 -6.121 1 49.03 69 GLY B C 1
ATOM 1551 O O . GLY B 1 69 ? 16.375 -18.719 -5.715 1 49.03 69 GLY B O 1
ATOM 1552 N N . GLY B 1 70 ? 15.477 -19.859 -7.316 1 51.03 70 GLY B N 1
ATOM 1553 C CA . GLY B 1 70 ? 15.008 -18.609 -7.887 1 51.03 70 GLY B CA 1
ATOM 1554 C C . GLY B 1 70 ? 14.039 -17.875 -6.984 1 51.03 70 GLY B C 1
ATOM 1555 O O . GLY B 1 70 ? 13.742 -18.328 -5.875 1 51.03 70 GLY B O 1
ATOM 1556 N N . GLU B 1 71 ? 13.773 -16.594 -7.484 1 58.5 71 GLU B N 1
ATOM 1557 C CA . GLU B 1 71 ? 12.758 -15.898 -6.703 1 58.5 71 GLU B CA 1
ATOM 1558 C C . GLU B 1 71 ? 11.516 -16.766 -6.508 1 58.5 71 GLU B C 1
ATOM 1560 O O . GLU B 1 71 ? 10.945 -17.266 -7.477 1 58.5 71 GLU B O 1
ATOM 1565 N N . ARG B 1 72 ? 11.188 -17.109 -5.285 1 76.5 72 ARG B N 1
ATOM 1566 C CA . ARG B 1 72 ? 10.172 -18.109 -4.949 1 76.5 72 ARG B CA 1
ATOM 1567 C C . ARG B 1 72 ? 8.789 -17.484 -4.871 1 76.5 72 ARG B C 1
ATOM 1569 O O . ARG B 1 72 ? 7.789 -18.109 -5.211 1 76.5 72 ARG B O 1
ATOM 1576 N N . PHE B 1 73 ? 8.922 -16.203 -4.703 1 86.75 73 PHE B N 1
ATOM 1577 C CA . PHE B 1 73 ? 7.633 -15.531 -4.621 1 86.75 73 PHE B CA 1
ATOM 1578 C C . PHE B 1 73 ? 7.668 -14.203 -5.375 1 86.75 73 PHE B C 1
ATOM 1580 O O . PHE B 1 73 ? 8.719 -13.578 -5.48 1 86.75 73 PHE B O 1
ATOM 1587 N N . ARG B 1 74 ? 6.605 -13.938 -5.898 1 84.44 74 ARG B N 1
ATOM 1588 C CA . ARG B 1 74 ? 6.453 -12.688 -6.633 1 84.44 74 ARG B CA 1
ATOM 1589 C C . ARG B 1 74 ? 5.332 -11.836 -6.047 1 84.44 74 ARG B C 1
ATOM 1591 O O . ARG B 1 74 ? 4.25 -12.352 -5.746 1 84.44 74 ARG B O 1
ATOM 1598 N N . ARG B 1 75 ? 5.633 -10.578 -5.891 1 86.31 75 ARG B N 1
ATOM 1599 C CA . ARG B 1 75 ? 4.621 -9.602 -5.504 1 86.31 75 ARG B CA 1
ATOM 1600 C C . ARG B 1 75 ? 4.086 -8.859 -6.723 1 86.31 75 ARG B C 1
ATOM 1602 O O . ARG B 1 75 ? 4.859 -8.367 -7.547 1 86.31 75 ARG B O 1
ATOM 1609 N N . THR B 1 76 ? 2.842 -8.867 -6.828 1 85.56 76 THR B N 1
ATOM 1610 C CA . THR B 1 76 ? 2.182 -8.102 -7.879 1 85.56 76 THR B CA 1
ATOM 1611 C C . THR B 1 76 ? 1.224 -7.078 -7.281 1 85.56 76 THR B C 1
ATOM 1613 O O . THR B 1 76 ? 0.428 -7.402 -6.395 1 85.56 76 THR B O 1
ATOM 1616 N N . PHE B 1 77 ? 1.361 -5.906 -7.703 1 81.44 77 PHE B N 1
ATOM 1617 C CA . PHE B 1 77 ? 0.435 -4.859 -7.289 1 81.44 77 PHE B CA 1
ATOM 1618 C C . PHE B 1 77 ? -0.762 -4.793 -8.227 1 81.44 77 PHE B C 1
ATOM 1620 O O . PHE B 1 77 ? -0.611 -4.926 -9.445 1 81.44 77 PHE B O 1
ATOM 1627 N N . THR B 1 78 ? -1.918 -4.699 -7.652 1 76 78 THR B N 1
ATOM 1628 C CA . THR B 1 78 ? -3.141 -4.742 -8.445 1 76 78 THR B CA 1
ATOM 1629 C C . THR B 1 78 ? -3.348 -3.428 -9.195 1 76 78 THR B C 1
ATOM 1631 O O . THR B 1 78 ? -4.137 -3.361 -10.141 1 76 78 THR B O 1
ATOM 1634 N N . THR B 1 79 ? -2.814 -2.482 -8.766 1 69.5 79 THR B N 1
ATOM 1635 C CA . THR B 1 79 ? -2.898 -1.203 -9.461 1 69.5 79 THR B CA 1
ATOM 1636 C C . THR B 1 79 ? -1.557 -0.476 -9.422 1 69.5 79 THR B C 1
ATOM 1638 O O . THR B 1 79 ? -0.836 -0.551 -8.422 1 69.5 79 THR B O 1
ATOM 1641 N N . ASP B 1 80 ? -1.181 0.028 -10.57 1 72 80 ASP B N 1
ATOM 1642 C CA . ASP B 1 80 ? 0.021 0.853 -10.641 1 72 80 ASP B CA 1
ATOM 1643 C C . ASP B 1 80 ? -0.291 2.309 -10.297 1 72 80 ASP B C 1
ATOM 1645 O O . ASP B 1 80 ? -0.354 3.16 -11.188 1 72 80 ASP B O 1
ATOM 1649 N N . CYS B 1 81 ? -0.887 2.467 -9.203 1 77.38 81 CYS B N 1
ATOM 1650 C CA . CYS B 1 81 ? -1.18 3.818 -8.742 1 77.38 81 CYS B CA 1
ATOM 1651 C C . CYS B 1 81 ? -0.366 4.156 -7.496 1 77.38 81 CYS B C 1
ATOM 1653 O O . CYS B 1 81 ? -0.56 3.555 -6.438 1 77.38 81 CYS B O 1
ATOM 1655 N N . CYS B 1 82 ? 0.59 5.027 -7.719 1 80 82 CYS B N 1
ATOM 1656 C CA . CYS B 1 82 ? 1.189 5.703 -6.574 1 80 82 CYS B CA 1
ATOM 1657 C C . CYS B 1 82 ? 0.554 7.07 -6.352 1 80 82 CYS B C 1
ATOM 1659 O O . CYS B 1 82 ? 0.693 7.969 -7.188 1 80 82 CYS B O 1
ATOM 1661 N N . CYS B 1 83 ? -0.1 7.062 -5.258 1 89.12 83 CYS B N 1
ATOM 1662 C CA . CYS B 1 83 ? -0.9 8.25 -4.969 1 89.12 83 CYS B CA 1
ATOM 1663 C C . CYS B 1 83 ? -0.009 9.445 -4.648 1 89.12 83 CYS B C 1
ATOM 1665 O O . CYS B 1 83 ? 0.968 9.312 -3.91 1 89.12 83 CYS B O 1
ATOM 1667 N N . GLU B 1 84 ? -0.298 10.562 -5.23 1 87.44 84 GLU B N 1
ATOM 1668 C CA . GLU B 1 84 ? 0.442 11.797 -4.953 1 87.44 84 GLU B CA 1
ATOM 1669 C C . GLU B 1 84 ? -0.485 13.008 -4.941 1 87.44 84 GLU B C 1
ATOM 1671 O O . GLU B 1 84 ? -1.621 12.93 -5.414 1 87.44 84 GLU B O 1
ATOM 1676 N N . VAL B 1 85 ? 0.003 14.07 -4.34 1 90.38 85 VAL B N 1
ATOM 1677 C CA . VAL B 1 85 ? -0.675 15.359 -4.43 1 90.38 85 VAL B CA 1
ATOM 1678 C C . VAL B 1 85 ? -0.443 15.969 -5.809 1 90.38 85 VAL B C 1
ATOM 1680 O O . VAL B 1 85 ? 0.696 16.25 -6.184 1 90.38 85 VAL B O 1
ATOM 1683 N N . THR B 1 86 ? -1.546 16.203 -6.582 1 90.56 86 THR B N 1
ATOM 1684 C CA . THR B 1 86 ? -1.377 16.703 -7.941 1 90.56 86 THR B CA 1
ATOM 1685 C C . THR B 1 86 ? -1.725 18.188 -8.016 1 90.56 86 THR B C 1
ATOM 1687 O O . THR B 1 86 ? -1.359 18.875 -8.977 1 90.56 86 THR B O 1
ATOM 1690 N N . SER B 1 87 ? -2.508 18.672 -7.074 1 92.44 87 SER B N 1
ATOM 1691 C CA . SER B 1 87 ? -2.859 20.094 -6.996 1 92.44 87 SER B CA 1
ATOM 1692 C C . SER B 1 87 ? -2.936 20.562 -5.547 1 92.44 87 SER B C 1
ATOM 1694 O O . SER B 1 87 ? -3.434 19.844 -4.68 1 92.44 87 SER B O 1
ATOM 1696 N N . LYS B 1 88 ? -2.361 21.719 -5.379 1 91.75 88 LYS B N 1
ATOM 1697 C CA . LYS B 1 88 ? -2.348 22.312 -4.043 1 91.75 88 LYS B CA 1
ATOM 1698 C C . LYS B 1 88 ? -2.463 23.828 -4.117 1 91.75 88 LYS B C 1
ATOM 1700 O O . LYS B 1 88 ? -2.156 24.438 -5.148 1 91.75 88 LYS B O 1
ATOM 1705 N N . THR B 1 89 ? -2.939 24.406 -3.02 1 91.12 89 THR B N 1
ATOM 1706 C CA . THR B 1 89 ? -3.029 25.859 -2.893 1 91.12 89 THR B CA 1
ATOM 1707 C C . THR B 1 89 ? -2.338 26.344 -1.619 1 91.12 89 THR B C 1
ATOM 1709 O O . THR B 1 89 ? -2.486 25.719 -0.559 1 91.12 89 THR B O 1
ATOM 1712 N N . LEU B 1 90 ? -1.48 27.328 -1.809 1 88.62 90 LEU B N 1
ATOM 1713 C CA . LEU B 1 90 ? -0.899 27.984 -0.638 1 88.62 90 LEU B CA 1
ATOM 1714 C C . LEU B 1 90 ? -1.909 28.922 0.024 1 88.62 90 LEU B C 1
ATOM 1716 O O . LEU B 1 90 ? -2.371 29.875 -0.595 1 88.62 90 LEU B O 1
ATOM 1720 N N . GLU B 1 91 ? -2.193 28.609 1.259 1 88 91 GLU B N 1
ATOM 1721 C CA . GLU B 1 91 ? -3.166 29.391 2.008 1 88 91 GLU B CA 1
ATOM 1722 C C . GLU B 1 91 ? -2.488 30.203 3.107 1 88 91 GLU B C 1
ATOM 1724 O O . GLU B 1 91 ? -1.401 29.859 3.568 1 88 91 GLU B O 1
ATOM 1729 N N . LEU B 1 92 ? -3.145 31.25 3.432 1 88.25 92 LEU B N 1
ATOM 1730 C CA . LEU B 1 92 ? -2.705 32.125 4.523 1 88.25 92 LEU B CA 1
ATOM 1731 C C . LEU B 1 92 ? -3.785 32.219 5.59 1 88.25 92 LEU B C 1
ATOM 1733 O O . LEU B 1 92 ? -4.965 32.406 5.273 1 88.25 92 LEU B O 1
ATOM 1737 N N . VAL B 1 93 ? -3.344 32.062 6.82 1 88.88 93 VAL B N 1
ATOM 1738 C CA . VAL B 1 93 ? -4.254 32.281 7.934 1 88.88 93 VAL B CA 1
ATOM 1739 C C . VAL B 1 93 ? -3.604 33.219 8.945 1 88.88 93 VAL B C 1
ATOM 1741 O O . VAL B 1 93 ? -2.404 33.125 9.219 1 88.88 93 VAL B O 1
ATOM 1744 N N . THR B 1 94 ? -4.391 34.094 9.438 1 90.94 94 THR B N 1
ATOM 1745 C CA . THR B 1 94 ? -3.932 35.031 10.461 1 90.94 94 THR B CA 1
ATOM 1746 C C . THR B 1 94 ? -4.418 34.594 11.844 1 90.94 94 THR B C 1
ATOM 1748 O O . THR B 1 94 ? -5.621 34.469 12.07 1 90.94 94 THR B O 1
ATOM 1751 N N . LEU B 1 95 ? -3.486 34.375 12.648 1 90.56 95 LEU B N 1
ATOM 1752 C CA . LEU B 1 95 ? -3.799 33.906 13.992 1 90.56 95 LEU B CA 1
ATOM 1753 C C . LEU B 1 95 ? -3.846 35.031 14.984 1 90.56 95 LEU B C 1
ATOM 1755 O O . LEU B 1 95 ? -2.992 35.938 14.953 1 90.56 95 LEU B O 1
ATOM 1759 N N . GLU B 1 96 ? -4.855 34.938 15.844 1 93.94 96 GLU B N 1
ATOM 1760 C CA . GLU B 1 96 ? -4.98 35.906 16.922 1 93.94 96 GLU B CA 1
ATOM 1761 C C . GLU B 1 96 ? -4.328 35.406 18.203 1 93.94 96 GLU B C 1
ATOM 1763 O O . GLU B 1 96 ? -4.453 34.25 18.547 1 93.94 96 GLU B O 1
ATOM 1768 N N . ARG B 1 97 ? -3.697 36.312 18.859 1 94.56 97 ARG B N 1
ATOM 1769 C CA . ARG B 1 97 ? -3.113 35.969 20.156 1 94.56 97 ARG B CA 1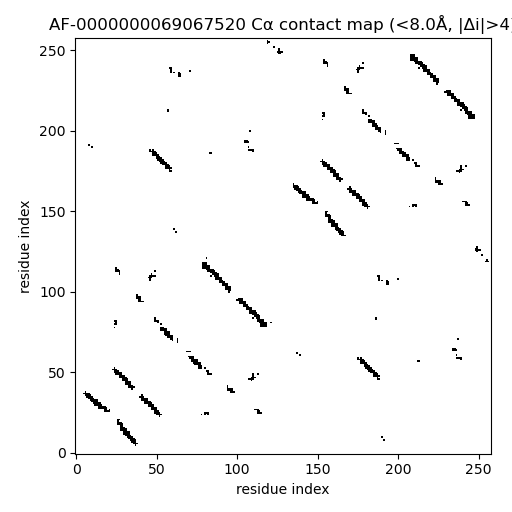
ATOM 1770 C C . ARG B 1 97 ? -4.18 35.938 21.25 1 94.56 97 ARG B C 1
ATOM 1772 O O . ARG B 1 97 ? -5.199 36.625 21.141 1 94.56 97 ARG B O 1
ATOM 1779 N N . PHE B 1 98 ? -3.934 35.219 22.312 1 93.31 98 PHE B N 1
ATOM 1780 C CA . PHE B 1 98 ? -4.832 35.188 23.453 1 93.31 98 PHE B CA 1
ATOM 1781 C C . PHE B 1 98 ? -4.883 36.531 24.141 1 93.31 98 PHE B C 1
ATOM 1783 O O . PHE B 1 98 ? -5.93 36.938 24.656 1 93.31 98 PHE B O 1
ATOM 1790 N N . ASP B 1 99 ? -3.674 37.281 24.062 1 93.38 99 ASP B N 1
ATOM 1791 C CA . ASP B 1 99 ? -3.561 38.531 24.797 1 93.38 99 ASP B CA 1
ATOM 1792 C C . ASP B 1 99 ? -3.9 39.719 23.891 1 93.38 99 ASP B C 1
ATOM 1794 O O . ASP B 1 99 ? -3.619 40.875 24.25 1 93.38 99 ASP B O 1
ATOM 1798 N N . ASN B 1 100 ? -4.41 39.562 22.812 1 91.69 100 ASN B N 1
ATOM 1799 C CA . ASN B 1 100 ? -4.797 40.594 21.844 1 91.69 100 ASN B CA 1
ATOM 1800 C C . ASN B 1 100 ? -3.588 41.375 21.328 1 91.69 100 ASN B C 1
ATOM 1802 O O . ASN B 1 100 ? -3.689 42.562 21 1 91.69 100 ASN B O 1
ATOM 1806 N N . GLY B 1 101 ? -2.395 40.656 21.453 1 93.06 101 GLY B N 1
ATOM 1807 C CA . GLY B 1 101 ? -1.195 41.188 20.859 1 93.06 101 GLY B CA 1
ATOM 1808 C C . GLY B 1 101 ? -1.183 41.094 19.344 1 93.06 101 GLY B C 1
ATOM 1809 O O . GLY B 1 101 ? -2.236 40.969 18.719 1 93.06 101 GLY B O 1
ATOM 1810 N N . PRO B 1 102 ? -0.007 41.312 18.734 1 93.38 102 PRO B N 1
ATOM 1811 C CA . PRO B 1 102 ? 0.09 41.25 17.281 1 93.38 102 PRO B CA 1
ATOM 1812 C C . PRO B 1 102 ? -0.308 39.875 16.719 1 93.38 102 PRO B C 1
ATOM 1814 O O . PRO B 1 102 ? -0.033 38.844 17.344 1 93.38 102 PRO B O 1
ATOM 1817 N N . THR B 1 103 ? -0.97 39.969 15.57 1 92.62 103 THR B N 1
ATOM 1818 C CA . THR B 1 103 ? -1.364 38.719 14.883 1 92.62 103 THR B CA 1
ATOM 1819 C C . THR B 1 103 ? -0.16 38.062 14.211 1 92.62 103 THR B C 1
ATOM 1821 O O . THR B 1 103 ? 0.9 38.688 14.086 1 92.62 103 THR B O 1
ATOM 1824 N N . LYS B 1 104 ? -0.29 36.781 13.945 1 88.62 104 LYS B N 1
ATOM 1825 C CA . LYS B 1 104 ? 0.721 36 13.219 1 88.62 104 LYS B CA 1
ATOM 1826 C C . LYS B 1 104 ? 0.14 35.406 11.945 1 88.62 104 LYS B C 1
ATOM 1828 O O . LYS B 1 104 ? -0.928 34.781 11.977 1 88.62 104 LYS B O 1
ATOM 1833 N N . ASP B 1 105 ? 0.858 35.656 10.898 1 84.94 105 ASP B N 1
ATOM 1834 C CA . ASP B 1 105 ? 0.488 35.031 9.633 1 84.94 105 ASP B CA 1
ATOM 1835 C C . ASP B 1 105 ? 1.178 33.688 9.469 1 84.94 105 ASP B C 1
ATOM 1837 O O . ASP B 1 105 ? 2.389 33.562 9.664 1 84.94 105 ASP B O 1
ATOM 1841 N N . VAL B 1 106 ? 0.364 32.719 9.156 1 84.44 106 VAL B N 1
ATOM 1842 C CA . VAL B 1 106 ? 0.881 31.359 8.945 1 84.44 106 VAL B CA 1
ATOM 1843 C C . VAL B 1 106 ? 0.478 30.859 7.555 1 84.44 106 VAL B C 1
ATOM 1845 O O . VAL B 1 106 ? -0.69 30.953 7.172 1 84.44 106 VAL B O 1
ATOM 1848 N N . PHE B 1 107 ? 1.471 30.359 6.867 1 84.19 107 PHE B N 1
ATOM 1849 C CA . PHE B 1 107 ? 1.216 29.781 5.555 1 84.19 107 PHE B CA 1
ATOM 1850 C C . PHE B 1 107 ? 1.115 28.266 5.648 1 84.19 107 PHE B C 1
ATOM 1852 O O . PHE B 1 107 ? 1.861 27.641 6.398 1 84.19 107 PHE B O 1
ATOM 1859 N N . TYR B 1 108 ? 0.174 27.75 4.859 1 84.5 108 TYR B N 1
ATOM 1860 C CA . TYR B 1 108 ? 0.08 26.297 4.746 1 84.5 108 TYR B CA 1
ATOM 1861 C C . TYR B 1 108 ? -0.434 25.891 3.369 1 84.5 108 TYR B C 1
ATOM 1863 O O . TYR B 1 108 ? -1.042 26.703 2.664 1 84.5 108 TYR B O 1
ATOM 1871 N N . PHE B 1 109 ? -0.156 24.641 3.055 1 88.31 109 PHE B N 1
ATOM 1872 C CA . PHE B 1 109 ? -0.676 24.109 1.802 1 88.31 109 PHE B CA 1
ATOM 1873 C C . PHE B 1 109 ? -1.983 23.359 2.033 1 88.31 109 PHE B C 1
ATOM 1875 O O . PHE B 1 109 ? -2.1 22.578 2.982 1 88.31 109 PHE B O 1
ATOM 1882 N N . ARG B 1 110 ? -2.939 23.672 1.211 1 91 110 ARG B N 1
ATOM 1883 C CA . ARG B 1 110 ? -4.16 22.875 1.109 1 91 110 ARG B CA 1
ATOM 1884 C C . ARG B 1 110 ? -4.121 21.969 -0.115 1 91 110 ARG B C 1
ATOM 1886 O O . ARG B 1 110 ? -3.805 22.422 -1.218 1 91 110 ARG B O 1
ATOM 1893 N N . ILE B 1 111 ? -4.383 20.703 0.066 1 92.62 111 ILE B N 1
ATOM 1894 C CA . ILE B 1 111 ? -4.461 19.766 -1.053 1 92.62 111 ILE B CA 1
ATOM 1895 C C . ILE B 1 111 ? -5.781 19.953 -1.793 1 92.62 111 ILE B C 1
ATOM 1897 O O . ILE B 1 111 ? -6.855 19.859 -1.193 1 92.62 111 ILE B O 1
ATOM 1901 N N . ASP B 1 112 ? -5.684 20.188 -3.086 1 94.5 112 ASP B N 1
ATOM 1902 C CA . ASP B 1 112 ? -6.887 20.375 -3.891 1 94.5 112 ASP B CA 1
ATOM 1903 C C . ASP B 1 112 ? -7.23 19.109 -4.668 1 94.5 112 ASP B C 1
ATOM 1905 O O . ASP B 1 112 ? -8.406 18.797 -4.863 1 94.5 112 ASP B O 1
ATOM 1909 N N . GLU B 1 113 ? -6.113 18.422 -5.109 1 94.25 113 GLU B N 1
ATOM 1910 C CA . GLU B 1 113 ? -6.348 17.219 -5.895 1 94.25 113 GLU B CA 1
ATOM 1911 C C . GLU B 1 113 ? -5.289 16.156 -5.613 1 94.25 113 GLU B C 1
ATOM 1913 O O . GLU B 1 113 ? -4.129 16.484 -5.367 1 94.25 113 GLU B O 1
ATOM 1918 N N . CYS B 1 114 ? -5.762 15.016 -5.613 1 93.12 114 CYS B N 1
ATOM 1919 C CA . CYS B 1 114 ? -4.906 13.836 -5.574 1 93.12 114 CYS B CA 1
ATOM 1920 C C . CYS B 1 114 ? -4.965 13.07 -6.895 1 93.12 114 CYS B C 1
ATOM 1922 O O . CYS B 1 114 ? -5.977 13.109 -7.59 1 93.12 114 CYS B O 1
ATOM 1924 N N . GLY B 1 115 ? -3.885 12.406 -7.234 1 87.94 115 GLY B N 1
ATOM 1925 C CA . GLY B 1 115 ? -3.857 11.617 -8.453 1 87.94 115 GLY B CA 1
ATOM 1926 C C . GLY B 1 115 ? -2.855 10.477 -8.406 1 87.94 115 GLY B C 1
ATOM 1927 O O . GLY B 1 115 ? -2.066 10.375 -7.461 1 87.94 115 GLY B O 1
ATOM 1928 N N . CYS B 1 116 ? -3.055 9.57 -9.422 1 85.69 116 CYS B N 1
ATOM 1929 C CA . CYS B 1 116 ? -2.158 8.422 -9.539 1 85.69 116 CYS B CA 1
ATOM 1930 C C . CYS B 1 116 ? -1.042 8.711 -10.539 1 85.69 116 CYS B C 1
ATOM 1932 O O . CYS B 1 116 ? -1.295 9.227 -11.633 1 85.69 116 CYS B O 1
ATOM 1934 N N . ILE B 1 117 ? 0.213 8.438 -10.047 1 79.75 117 ILE B N 1
ATOM 1935 C CA . ILE B 1 117 ? 1.351 8.43 -10.961 1 79.75 117 ILE B CA 1
ATOM 1936 C C . ILE B 1 117 ? 1.888 7.008 -11.102 1 79.75 117 ILE B C 1
ATOM 1938 O O . ILE B 1 117 ? 1.513 6.117 -10.328 1 79.75 117 ILE B O 1
ATOM 1942 N N . LEU B 1 118 ? 2.693 6.711 -12.234 1 73.5 118 LEU B N 1
ATOM 1943 C CA . LEU B 1 118 ? 3.311 5.398 -12.367 1 73.5 118 LEU B CA 1
ATOM 1944 C C . LEU B 1 118 ? 4.266 5.125 -11.211 1 73.5 118 LEU B C 1
ATOM 1946 O O . LEU B 1 118 ? 5.062 5.988 -10.844 1 73.5 118 LEU B O 1
ATOM 1950 N N . CYS B 1 119 ? 3.969 4.133 -10.492 1 65.69 119 CYS B N 1
ATOM 1951 C CA . CYS B 1 119 ? 4.785 3.768 -9.344 1 65.69 119 CYS B CA 1
ATOM 1952 C C . CYS B 1 119 ? 6.211 3.436 -9.766 1 65.69 119 CYS B C 1
ATOM 1954 O O . CYS B 1 119 ? 6.43 2.514 -10.555 1 65.69 119 CYS B O 1
ATOM 1956 N N . SER B 1 120 ? 6.801 4.172 -10.828 1 52.81 120 SER B N 1
ATOM 1957 C CA . SER B 1 120 ? 8.211 3.822 -10.969 1 52.81 120 SER B CA 1
ATOM 1958 C C . SER B 1 120 ? 8.906 3.754 -9.617 1 52.81 120 SER B C 1
ATOM 1960 O O . SER B 1 120 ? 8.258 3.857 -8.57 1 52.81 120 SER B O 1
ATOM 1962 N N . GLU B 1 121 ? 10.375 4.43 -9.523 1 41.56 121 GLU B N 1
ATOM 1963 C CA . GLU B 1 121 ? 11.383 4.562 -8.477 1 41.56 121 GLU B CA 1
ATOM 1964 C C . GLU B 1 121 ? 10.82 5.324 -7.273 1 41.56 121 GLU B C 1
ATOM 1966 O O . GLU B 1 121 ? 10.922 6.551 -7.211 1 41.56 121 GLU B O 1
ATOM 1971 N N . VAL B 1 122 ? 9.664 5.363 -7.051 1 36.38 122 VAL B N 1
ATOM 1972 C CA . VAL B 1 122 ? 9.469 6.168 -5.848 1 36.38 122 VAL B CA 1
ATOM 1973 C C . VAL B 1 122 ? 10.43 5.703 -4.754 1 36.38 122 VAL B C 1
ATOM 1975 O O . VAL B 1 122 ? 10.422 4.531 -4.375 1 36.38 122 VAL B O 1
ATOM 1978 N N . SER B 1 123 ? 11.586 6.262 -4.734 1 32.81 123 SER B N 1
ATOM 1979 C CA . SER B 1 123 ? 12.461 6.102 -3.576 1 32.81 123 SER B CA 1
ATOM 1980 C C . SER B 1 123 ? 11.664 6.105 -2.275 1 32.81 123 SER B C 1
ATOM 1982 O O . SER B 1 123 ? 10.938 7.059 -1.994 1 32.81 123 SER B O 1
ATOM 1984 N N . ILE B 1 124 ? 11.062 4.98 -1.983 1 34.53 124 ILE B N 1
ATOM 1985 C CA . ILE B 1 124 ? 10.711 5.008 -0.568 1 34.53 124 ILE B CA 1
ATOM 1986 C C . ILE B 1 124 ? 1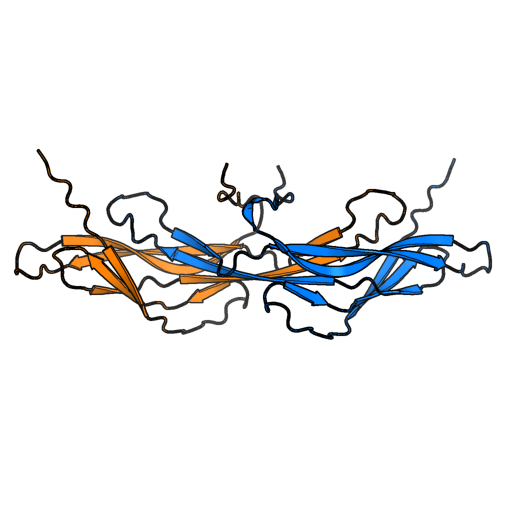1.836 5.668 0.23 1 34.53 124 ILE B C 1
ATOM 1988 O O . ILE B 1 124 ? 12.922 5.113 0.358 1 34.53 124 ILE B O 1
ATOM 1992 N N . SER B 1 125 ? 12.094 6.793 0.025 1 30.34 125 SER B N 1
ATOM 1993 C CA . SER B 1 125 ? 13.047 7.512 0.863 1 30.34 125 SER B CA 1
ATOM 1994 C C . SER B 1 125 ? 12.875 7.145 2.334 1 30.34 125 SER B C 1
ATOM 1996 O O . SER B 1 125 ? 13.562 7.691 3.197 1 30.34 125 SER B O 1
ATOM 1998 N N . GLY B 1 126 ? 11.852 6.512 2.793 1 29.91 126 GLY B N 1
ATOM 1999 C CA . GLY B 1 126 ? 11.961 6.32 4.23 1 29.91 126 GLY B CA 1
ATOM 2000 C C . GLY B 1 126 ? 12.883 5.172 4.609 1 29.91 126 GLY B C 1
ATOM 2001 O O . GLY B 1 126 ? 12.75 4.605 5.695 1 29.91 126 GLY B O 1
ATOM 2002 N N . SER B 1 127 ? 13.625 4.473 3.695 1 25.14 127 SER B N 1
ATOM 2003 C CA . SER B 1 127 ? 14.5 3.562 4.43 1 25.14 127 SER B CA 1
ATOM 2004 C C . SER B 1 127 ? 15.391 4.32 5.41 1 25.14 127 SER B C 1
ATOM 2006 O O . SER B 1 127 ? 16.156 5.207 5.016 1 25.14 127 SER B O 1
ATOM 2008 N N . PRO B 1 128 ? 15.023 4.383 6.711 1 24.88 128 PRO B N 1
ATOM 2009 C CA . PRO B 1 128 ? 16.156 4.785 7.543 1 24.88 128 PRO B CA 1
ATOM 2010 C C . PRO B 1 128 ? 17.438 4.008 7.219 1 24.88 128 PRO B C 1
ATOM 2012 O O . PRO B 1 128 ? 17.359 2.846 6.809 1 24.88 128 PRO B O 1
ATOM 2015 N N . ASN B 1 129 ? 18.594 4.766 6.773 1 17.97 129 ASN B N 1
ATOM 2016 C CA . ASN B 1 129 ? 19.828 4.215 7.32 1 17.97 129 ASN B CA 1
ATOM 2017 C C . ASN B 1 129 ? 19.672 3.854 8.797 1 17.97 129 ASN B C 1
ATOM 2019 O O . ASN B 1 129 ? 19.109 4.621 9.57 1 17.97 129 ASN B O 1
#

Foldseek 3Di:
DPPPPPFDWDKDKDWDAPFDPDPPFKTKTWIWIWTGTPQWDIDIDTAIDIDGDWDKDKDADPVVVPDDPPDGIDIDTPDQFDKDQPDKDKDWDWIAGPVRDDIDIDIDIHRDDMGGDGVPPPPPVPPDD/DPPPPPFDWDKDKDWDAPWDPDPVFKTKTWIWIWTGTPQWDIDIDTAIDIDGDWDKDKDADPVVVPDDPPDGIDIDTPDQFDKDQPDKDKDWDWIAGPVRDDIDIDIDIHRDDMGGDGPDPPPPVPPDD

Nearest PDB structures (foldseek):
  2k8p-assembly1_A  TM=4.873E-01  e=2.951E-01  Homo sapiens
  6l6r-assembly1_C  TM=4.278E-01  e=2.518E-01  Homo sapiens
  5mr2-assembly2_B  TM=3.991E-01  e=2.089E+00  Haliotis rufescens
  5mr2-assembly2_A  TM=3.894E-01  e=2.203E+00  Haliotis rufescens
  5mr2-assembly1_C-2  TM=3.795E-01  e=3.363E+00  Haliotis rufescens

Secondary structure (DSSP, 8-state):
------------EEE------S-TTEEEE-EEEEE--TTB--EEEE--EEEEEEEEEEEE--TTTT-TTS--EEEEES---EEEEEEEEEEEEEEPBTTS---EEEEEEEEEEEEEE-GGG---TT---/----------EEEEE------S-TTEEEE-EEEEE--TTB--EEEE--EEEEEEEEEEEE--TTTTSTTS--EEEEES---EEEEEEEEEEEEEEPBTTS---EEEEEEEEEEEEEE--S----TT---

Solvent-accessible surface area (backbone atoms only — not comparable to full-atom values): 14672 Å² total; per-residue (Å²): 134,85,76,79,73,81,56,60,61,51,69,55,72,52,75,50,79,57,73,58,81,47,62,87,35,38,27,46,35,46,26,32,31,25,42,26,44,56,73,38,47,72,43,81,40,73,30,26,32,33,38,28,43,44,44,35,37,36,31,57,40,71,87,50,44,81,47,90,76,55,78,55,58,40,77,44,62,78,57,75,58,34,62,41,81,71,35,70,43,85,42,77,47,76,35,48,28,76,81,70,52,78,68,45,81,45,49,45,57,22,55,75,35,50,39,70,39,71,53,67,70,63,69,71,72,71,48,69,131,131,85,76,80,74,81,59,61,64,48,69,54,69,51,74,48,79,58,69,57,81,42,64,87,34,37,25,44,33,45,26,34,32,26,43,27,41,60,73,38,50,72,42,82,41,72,32,26,31,31,37,29,44,44,44,33,38,36,29,58,39,73,84,47,45,80,46,89,78,52,76,56,58,41,78,44,63,79,56,74,58,33,61,42,83,73,35,69,42,86,42,78,46,76,36,46,27,74,80,72,55,79,67,44,81,45,46,46,56,22,55,74,34,50,40,69,39,77,58,61,60,66,68,69,70,70,49,72,128

Radius of gyration: 25.74 Å; Cα contacts (8 Å, |Δi|>4): 594; chains: 2; bounding box: 38×83×56 Å